Protein AF-A0A497Q522-F1 (afdb_monomer_lite)

pLDDT: mean 72.01, std 20.7, range [36.69, 97.81]

Structure (mmCIF, N/CA/C/O backbone):
data_AF-A0A497Q522-F1
#
_entry.id   AF-A0A497Q522-F1
#
loop_
_atom_site.group_PDB
_atom_site.id
_atom_site.type_symbol
_atom_site.label_atom_id
_atom_site.label_alt_id
_atom_site.label_comp_id
_atom_site.label_asym_id
_atom_site.label_entity_id
_atom_site.label_seq_id
_atom_site.pdbx_PDB_ins_code
_atom_site.Cartn_x
_atom_site.Cartn_y
_atom_site.Cartn_z
_atom_site.occupancy
_atom_site.B_iso_or_equiv
_atom_site.auth_seq_id
_atom_site.auth_comp_id
_atom_site.auth_asym_id
_atom_site.auth_atom_id
_atom_site.pdbx_PDB_model_num
ATOM 1 N N . MET A 1 1 ? -23.383 -39.914 40.225 1.00 45.62 1 MET A N 1
ATOM 2 C CA . MET A 1 1 ? -22.335 -38.876 40.177 1.00 45.62 1 MET A CA 1
ATOM 3 C C . MET A 1 1 ? -22.325 -38.345 38.749 1.00 45.62 1 MET A C 1
ATOM 5 O O . MET A 1 1 ? -21.807 -39.013 37.868 1.00 45.62 1 MET A O 1
ATOM 9 N N . ARG A 1 2 ? -23.087 -37.277 38.484 1.00 46.34 2 ARG A N 1
ATOM 10 C CA . ARG A 1 2 ? -23.216 -36.667 37.152 1.00 46.34 2 ARG A CA 1
ATOM 11 C C . ARG A 1 2 ? -22.214 -35.522 37.102 1.00 46.34 2 ARG A C 1
ATOM 13 O O . ARG A 1 2 ? -22.301 -34.640 37.951 1.00 46.34 2 ARG A O 1
ATOM 20 N N . TYR A 1 3 ? -21.253 -35.591 36.187 1.00 45.88 3 TYR A N 1
ATOM 21 C CA . TYR A 1 3 ? -20.369 -34.466 35.920 1.00 45.88 3 TYR A CA 1
ATOM 22 C C . TYR A 1 3 ? -21.227 -33.307 35.419 1.00 45.88 3 TYR A C 1
ATOM 24 O O . TYR A 1 3 ? -21.989 -33.457 34.469 1.00 45.88 3 TYR A O 1
ATOM 32 N N . SER A 1 4 ? -21.156 -32.203 36.153 1.00 47.97 4 SER A N 1
ATOM 33 C CA . SER A 1 4 ? -21.695 -30.905 35.788 1.00 47.97 4 SER A CA 1
ATOM 34 C C . SER A 1 4 ? -21.066 -30.459 34.478 1.00 47.97 4 SER A C 1
ATOM 36 O O . SER A 1 4 ? -19.837 -30.408 34.384 1.00 47.97 4 SER A O 1
ATOM 38 N N . ASP A 1 5 ? -21.916 -30.135 33.510 1.00 52.16 5 ASP A N 1
ATOM 39 C CA . ASP A 1 5 ? -21.558 -29.412 32.301 1.00 52.16 5 ASP A CA 1
ATOM 40 C C . ASP A 1 5 ? -20.690 -28.204 32.685 1.00 52.16 5 ASP A C 1
ATOM 42 O O . ASP A 1 5 ? -21.146 -27.266 33.345 1.00 52.16 5 ASP A O 1
ATOM 46 N N . TYR A 1 6 ? -19.406 -28.261 32.325 1.00 51.78 6 TYR A N 1
ATOM 47 C CA . TYR A 1 6 ? -18.553 -27.082 32.248 1.00 51.78 6 TYR A CA 1
ATOM 48 C C . TYR A 1 6 ? -19.051 -26.290 31.045 1.00 51.78 6 TYR A C 1
ATOM 50 O O . TYR A 1 6 ? -18.544 -26.428 29.935 1.00 51.78 6 TYR A O 1
ATOM 58 N N . ASP A 1 7 ? -20.124 -25.540 31.280 1.00 48.94 7 ASP A N 1
ATOM 59 C CA . ASP A 1 7 ? -20.704 -24.643 30.302 1.00 48.94 7 ASP A CA 1
ATOM 60 C C . ASP A 1 7 ? -19.631 -23.624 29.908 1.00 48.94 7 ASP A C 1
ATOM 62 O O . ASP A 1 7 ? -19.032 -22.930 30.741 1.00 48.94 7 ASP A O 1
ATOM 66 N N . ASP A 1 8 ? -19.337 -23.654 28.619 1.00 48.88 8 ASP A N 1
ATOM 67 C CA . ASP A 1 8 ? -18.275 -22.972 27.911 1.00 48.88 8 ASP A CA 1
ATOM 68 C C . ASP A 1 8 ? -18.514 -21.463 28.038 1.00 48.88 8 ASP A C 1
ATOM 70 O O . ASP A 1 8 ? -19.192 -20.836 27.227 1.00 48.88 8 ASP A O 1
ATOM 74 N N . GLY A 1 9 ? -17.978 -20.860 29.104 1.00 48.44 9 GLY A N 1
ATOM 75 C CA . GLY A 1 9 ? -18.034 -19.425 29.404 1.00 48.44 9 GLY A CA 1
ATOM 76 C C . GLY A 1 9 ? -17.261 -18.549 28.409 1.00 48.44 9 GLY A C 1
ATOM 77 O O . GLY A 1 9 ? -16.706 -17.515 28.789 1.00 48.44 9 GLY A O 1
ATOM 78 N N . ARG A 1 10 ? -17.200 -18.958 27.141 1.00 51.28 10 ARG A N 1
ATOM 79 C CA . ARG A 1 10 ? -16.639 -18.207 26.030 1.00 51.28 10 ARG A CA 1
ATOM 80 C C . ARG A 1 10 ? -17.488 -16.965 25.785 1.00 51.28 10 ARG A C 1
ATOM 82 O O . ARG A 1 10 ? -18.615 -17.017 25.309 1.00 51.28 10 ARG A O 1
ATOM 89 N N . HIS A 1 11 ? -16.876 -15.831 26.106 1.00 51.81 11 HIS A N 1
ATOM 90 C CA . HIS A 1 11 ? -17.209 -14.515 25.573 1.00 51.81 11 HIS A CA 1
ATOM 91 C C . HIS A 1 11 ? -18.597 -13.985 25.946 1.00 51.81 11 HIS A C 1
ATOM 93 O O . HIS A 1 11 ? -19.395 -13.605 25.094 1.00 51.81 11 HIS A O 1
ATOM 99 N N . ARG A 1 12 ? -18.850 -13.795 27.246 1.00 52.72 12 ARG A N 1
ATOM 100 C CA . ARG A 1 12 ? -19.721 -12.676 27.635 1.00 52.72 12 ARG A CA 1
ATOM 101 C C . ARG A 1 12 ? -18.971 -11.382 27.333 1.00 52.72 12 ARG A C 1
ATOM 103 O O . ARG A 1 12 ? -18.274 -10.855 28.199 1.00 52.72 12 ARG A O 1
ATOM 110 N N . GLU A 1 13 ? -19.074 -10.929 26.084 1.00 58.16 13 GLU A N 1
ATOM 111 C CA . GLU A 1 13 ? -18.671 -9.599 25.639 1.00 58.16 13 GLU A CA 1
ATOM 112 C C . GLU A 1 13 ? -19.238 -8.590 26.637 1.00 58.16 13 GLU A C 1
ATOM 114 O O . GLU A 1 13 ? -20.447 -8.366 26.708 1.00 58.16 13 GLU A O 1
ATOM 119 N N . ARG A 1 14 ? -18.381 -8.033 27.497 1.00 60.69 14 ARG A N 1
ATOM 120 C CA . ARG A 1 14 ? -18.809 -6.948 28.375 1.00 60.69 14 ARG A CA 1
ATOM 121 C C . ARG A 1 14 ? -19.042 -5.743 27.470 1.00 60.69 14 ARG A C 1
ATOM 123 O O . ARG A 1 14 ? -18.076 -5.294 26.853 1.00 60.69 14 ARG A O 1
ATOM 130 N N . PRO A 1 15 ? -20.272 -5.212 27.368 1.00 61.81 15 PRO A N 1
ATOM 131 C CA . PRO A 1 15 ? -20.517 -4.037 26.554 1.00 61.81 15 PRO A CA 1
ATOM 132 C C . PRO A 1 15 ? -19.740 -2.869 27.159 1.00 61.81 15 PRO A C 1
ATOM 134 O O . PRO A 1 15 ? -19.999 -2.423 28.280 1.00 61.81 15 PRO A O 1
ATOM 137 N N . VAL A 1 16 ? -18.736 -2.412 26.424 1.00 67.38 16 VAL A N 1
ATOM 138 C CA . VAL A 1 16 ? -17.920 -1.261 26.792 1.00 67.38 16 VAL A CA 1
ATOM 139 C C . VAL A 1 16 ? -18.755 -0.024 26.497 1.00 67.38 16 VAL A C 1
ATOM 141 O O . VAL A 1 16 ? -19.243 0.148 25.382 1.00 67.38 16 VAL A O 1
ATOM 144 N N . ARG A 1 17 ? -18.953 0.843 27.494 1.00 70.75 17 ARG A N 1
ATOM 145 C CA . ARG A 1 17 ? -19.601 2.141 27.274 1.00 70.75 17 ARG A CA 1
ATOM 146 C C . ARG A 1 17 ? -18.658 3.033 26.468 1.00 70.75 17 ARG A C 1
ATOM 148 O O . ARG A 1 17 ? -17.723 3.603 27.023 1.00 70.75 17 ARG A O 1
ATOM 155 N N . LEU A 1 18 ? -18.896 3.116 25.161 1.00 72.69 18 LEU A N 1
ATOM 156 C CA . LEU A 1 18 ? -18.078 3.858 24.192 1.00 72.69 18 LEU A CA 1
ATOM 157 C C . LEU A 1 18 ? -18.558 5.303 23.974 1.00 72.69 18 LEU A C 1
ATOM 159 O O . LEU A 1 18 ? -18.023 5.998 23.112 1.00 72.69 18 LEU A O 1
ATOM 163 N N . ASP A 1 19 ? -19.514 5.775 24.775 1.00 72.81 19 ASP A N 1
ATOM 164 C CA . ASP A 1 19 ? -20.259 7.034 24.595 1.00 72.81 19 ASP A CA 1
ATOM 165 C C . ASP A 1 19 ? -19.387 8.308 24.568 1.00 72.81 19 ASP A C 1
ATOM 167 O O . ASP A 1 19 ? -19.883 9.389 24.273 1.00 72.81 19 ASP A O 1
ATOM 171 N N . ARG A 1 20 ? -18.093 8.206 24.899 1.00 77.38 20 ARG A N 1
ATOM 172 C CA . ARG A 1 20 ? -17.126 9.322 24.888 1.00 77.38 20 ARG A CA 1
ATOM 173 C C . ARG A 1 20 ? -15.907 9.091 23.994 1.00 77.38 20 ARG A C 1
ATOM 175 O O . ARG A 1 20 ? -14.984 9.898 24.007 1.00 77.38 20 ARG A O 1
ATOM 182 N N . THR A 1 21 ? -15.860 7.981 23.260 1.00 78.81 21 THR A N 1
ATOM 183 C CA . THR A 1 21 ? -14.693 7.610 22.442 1.00 78.81 21 THR A CA 1
ATOM 184 C C . THR A 1 21 ? -14.837 8.134 21.017 1.00 78.81 21 THR A C 1
ATOM 186 O O . THR A 1 21 ? -15.087 7.390 20.073 1.00 78.81 21 THR A O 1
ATOM 189 N N . GLU A 1 22 ? -14.705 9.448 20.869 1.00 84.88 22 GLU A N 1
ATOM 190 C CA . GLU A 1 22 ? -14.658 10.115 19.567 1.00 84.88 22 GLU A CA 1
ATOM 191 C C . GLU A 1 22 ? -13.210 10.464 19.191 1.00 84.88 22 GLU A C 1
ATOM 193 O O . GLU A 1 22 ? -12.366 10.695 20.057 1.00 84.88 22 GLU A O 1
ATOM 198 N N . GLY A 1 23 ? -12.913 10.501 17.889 1.00 90.94 23 GLY A N 1
ATOM 199 C CA . GLY A 1 23 ? -11.606 10.903 17.361 1.00 90.94 23 GLY A CA 1
ATOM 200 C C . GLY A 1 23 ? -10.788 9.774 16.729 1.00 90.94 23 GLY A C 1
ATOM 201 O O . GLY A 1 23 ? -11.301 8.708 16.379 1.00 90.94 23 GLY A O 1
ATOM 202 N N . HIS A 1 24 ? -9.497 10.044 16.539 1.00 94.50 24 HIS A N 1
ATOM 203 C CA . HIS A 1 24 ? -8.541 9.137 15.911 1.00 94.50 24 HIS A CA 1
ATOM 204 C C . HIS A 1 24 ? -7.268 9.026 16.751 1.00 94.50 24 HIS A C 1
ATOM 206 O O . HIS A 1 24 ? -6.847 9.988 17.390 1.00 94.50 24 HIS A O 1
ATOM 212 N N . VAL A 1 25 ? -6.657 7.847 16.736 1.00 93.62 25 VAL A N 1
ATOM 213 C CA . VAL A 1 25 ? -5.367 7.574 17.374 1.00 93.62 25 VAL A CA 1
ATOM 214 C C . VAL A 1 25 ? -4.330 7.418 16.274 1.00 93.62 25 VAL A C 1
ATOM 216 O O . VAL A 1 25 ? -4.577 6.713 15.299 1.00 93.62 25 VAL A O 1
ATOM 219 N N . VAL A 1 26 ? -3.184 8.083 16.408 1.00 93.69 26 VAL A N 1
ATOM 220 C CA . VAL A 1 26 ? -2.092 7.968 15.437 1.00 93.69 26 VAL A CA 1
ATOM 221 C C . VAL A 1 26 ? -1.085 6.937 15.933 1.00 93.69 26 VAL A C 1
ATOM 223 O O . VAL A 1 26 ? -0.499 7.120 16.996 1.00 93.69 26 VAL A O 1
ATOM 226 N N . ILE A 1 27 ? -0.887 5.870 15.162 1.00 91.81 27 ILE A N 1
ATOM 227 C CA . ILE A 1 27 ? 0.103 4.815 15.423 1.00 91.81 27 ILE A CA 1
ATOM 228 C C . ILE A 1 27 ? 0.959 4.689 14.167 1.00 91.81 27 ILE A C 1
ATOM 230 O O . ILE A 1 27 ? 0.416 4.586 13.067 1.00 91.81 27 ILE A O 1
ATOM 234 N N . ASP A 1 28 ? 2.281 4.785 14.319 1.00 87.88 28 ASP A N 1
ATOM 235 C CA . ASP A 1 28 ? 3.254 4.737 13.216 1.00 87.88 28 ASP A CA 1
ATOM 236 C C . ASP A 1 28 ? 2.915 5.686 12.052 1.00 87.88 28 ASP A C 1
ATOM 238 O O . ASP A 1 28 ? 3.024 5.366 10.869 1.00 87.88 28 ASP A O 1
ATOM 242 N N . GLY A 1 29 ? 2.447 6.888 12.403 1.00 88.25 29 GLY A N 1
ATOM 243 C CA . GLY A 1 29 ? 2.074 7.929 11.443 1.00 88.25 29 GLY A CA 1
ATOM 244 C C . GLY A 1 29 ? 0.728 7.712 10.741 1.00 88.25 29 GLY A C 1
ATOM 245 O O . GLY A 1 29 ? 0.360 8.522 9.891 1.00 88.25 29 GLY A O 1
ATOM 246 N N . ARG A 1 30 ? -0.034 6.671 11.097 1.00 90.88 30 ARG A N 1
ATOM 247 C CA . ARG A 1 30 ? -1.345 6.361 10.512 1.00 90.88 30 ARG A CA 1
ATOM 248 C C . ARG A 1 30 ? -2.461 6.612 11.510 1.00 90.88 30 ARG A C 1
ATOM 250 O O . ARG A 1 30 ? -2.357 6.236 12.673 1.00 90.88 30 ARG A O 1
ATOM 257 N N . ALA A 1 31 ? -3.537 7.241 11.052 1.00 93.94 31 ALA A N 1
ATOM 258 C CA . ALA A 1 31 ? -4.705 7.511 11.879 1.00 93.94 31 ALA A CA 1
ATOM 259 C C . ALA A 1 31 ? -5.637 6.293 11.899 1.00 93.94 31 ALA A C 1
ATOM 261 O O . ALA A 1 31 ? -6.054 5.825 10.847 1.00 93.94 31 ALA A O 1
ATOM 262 N N . TYR A 1 32 ? -6.003 5.813 13.082 1.00 94.69 32 TYR A N 1
ATOM 263 C CA . TYR A 1 32 ? -6.966 4.735 13.303 1.00 94.69 32 TYR A CA 1
ATOM 264 C C . TYR A 1 32 ? -8.191 5.265 14.055 1.00 94.69 32 TYR A C 1
ATOM 266 O O . TYR A 1 32 ? -8.047 6.166 14.888 1.00 94.69 32 TYR A O 1
ATOM 274 N N . PRO A 1 33 ? -9.399 4.733 13.803 1.00 95.06 33 PRO A N 1
ATOM 275 C CA . PRO A 1 33 ? -10.595 5.145 14.530 1.00 95.06 33 PRO A CA 1
ATOM 276 C C . PRO A 1 33 ? -10.478 4.760 16.012 1.00 95.06 33 PRO A C 1
ATOM 278 O O . PRO A 1 33 ? -10.373 3.580 16.351 1.00 95.06 33 PRO A O 1
ATOM 281 N N . ALA A 1 34 ? -10.519 5.756 16.906 1.00 93.31 34 ALA A N 1
ATOM 282 C CA . ALA A 1 34 ? -10.309 5.541 18.341 1.00 93.31 34 ALA A CA 1
ATOM 283 C C . ALA A 1 34 ? -11.338 4.566 18.934 1.00 93.31 34 ALA A C 1
ATOM 285 O O . ALA A 1 34 ? -10.998 3.737 19.773 1.00 93.31 34 ALA A O 1
ATOM 286 N N . ARG A 1 35 ? -12.583 4.630 18.450 1.00 91.81 35 ARG A N 1
ATOM 287 C CA . ARG A 1 35 ? -13.681 3.769 18.892 1.00 91.81 35 ARG A CA 1
ATOM 288 C C . ARG A 1 35 ? -13.405 2.285 18.644 1.00 91.81 35 ARG A C 1
ATOM 290 O O . ARG A 1 35 ? -13.479 1.504 19.585 1.00 91.81 35 ARG A O 1
ATOM 297 N N . GLU A 1 36 ? -13.071 1.901 17.410 1.00 91.69 36 GLU A N 1
ATOM 298 C CA . GLU A 1 36 ? -12.810 0.491 17.066 1.00 91.69 36 GLU A CA 1
ATOM 299 C C . GLU A 1 36 ? -11.574 -0.036 17.796 1.00 91.69 36 GLU A C 1
ATOM 301 O O . GLU A 1 36 ? -11.551 -1.182 18.242 1.00 91.69 36 GLU A O 1
ATOM 306 N N . LEU A 1 37 ? -10.568 0.824 17.961 1.00 91.62 37 LEU A N 1
ATOM 307 C CA . LEU A 1 37 ? -9.330 0.494 18.652 1.00 91.62 37 LEU A CA 1
ATOM 308 C C . LEU A 1 37 ? -9.566 0.226 20.141 1.00 91.62 37 LEU A C 1
ATOM 310 O O . LEU A 1 37 ? -9.136 -0.803 20.657 1.00 91.62 37 LEU A O 1
ATOM 314 N N . ILE A 1 38 ? -10.301 1.107 20.822 1.00 90.75 38 ILE A N 1
ATOM 315 C CA . ILE A 1 38 ? -10.648 0.934 22.238 1.00 90.75 38 ILE A CA 1
ATOM 316 C C . ILE A 1 38 ? -11.576 -0.266 22.427 1.00 90.75 38 ILE A C 1
ATOM 318 O O . ILE A 1 38 ? -11.398 -1.023 23.378 1.00 90.75 38 ILE A O 1
ATOM 322 N N . GLU A 1 39 ? -12.534 -0.478 21.524 1.00 89.25 39 GLU A N 1
ATOM 323 C CA . GLU A 1 39 ? -13.414 -1.644 21.572 1.00 89.25 39 GLU A CA 1
ATOM 324 C C . GLU A 1 39 ? -12.621 -2.951 21.436 1.00 89.25 39 GLU A C 1
ATOM 326 O O . GLU A 1 39 ? -12.819 -3.874 22.227 1.00 89.25 39 GLU A O 1
ATOM 331 N N . ALA A 1 40 ? -11.678 -3.016 20.490 1.00 90.12 40 ALA A N 1
ATOM 332 C CA . ALA A 1 40 ? -10.825 -4.184 20.308 1.00 90.12 40 ALA A CA 1
ATOM 333 C C . ALA A 1 40 ? -9.916 -4.439 21.519 1.00 90.12 40 ALA A C 1
ATOM 335 O O . ALA A 1 40 ? -9.800 -5.582 21.959 1.00 90.12 40 ALA A O 1
ATOM 336 N N . LEU A 1 41 ? -9.327 -3.391 22.104 1.00 88.44 41 LEU A N 1
ATOM 337 C CA . LEU A 1 41 ? -8.522 -3.512 23.324 1.00 88.44 41 LEU A CA 1
ATOM 338 C C . LEU A 1 41 ? -9.356 -3.990 24.516 1.00 88.44 41 LEU A C 1
ATOM 340 O O . LEU A 1 41 ? -8.937 -4.866 25.269 1.00 88.44 41 LEU A O 1
ATOM 344 N N . ALA A 1 42 ? -10.554 -3.440 24.685 1.00 88.25 42 ALA A N 1
ATOM 345 C CA . ALA A 1 42 ? -11.410 -3.775 25.811 1.00 88.25 42 ALA A CA 1
ATOM 346 C C . ALA A 1 42 ? -11.984 -5.201 25.726 1.00 88.25 42 ALA A C 1
ATOM 348 O O . ALA A 1 42 ? -12.226 -5.816 26.763 1.00 88.25 42 ALA A O 1
ATOM 349 N N . GLN A 1 43 ? -12.172 -5.741 24.517 1.00 85.81 43 GLN A N 1
ATOM 350 C CA . GLN A 1 43 ? -12.577 -7.135 24.311 1.00 85.81 43 GLN A CA 1
ATOM 351 C C . GLN A 1 43 ? -11.404 -8.118 24.370 1.00 85.81 43 GLN A C 1
ATOM 353 O O . GLN A 1 43 ? -11.560 -9.218 24.897 1.00 85.81 43 GLN A O 1
ATOM 358 N N . GLY A 1 44 ? -10.245 -7.736 23.827 1.00 77.75 44 GLY A N 1
ATOM 359 C CA . GLY A 1 44 ? -9.058 -8.589 23.756 1.00 77.75 44 GLY A CA 1
ATOM 360 C C . GLY A 1 44 ? -8.253 -8.669 25.056 1.00 77.75 44 GLY A C 1
ATOM 361 O O . GLY A 1 44 ? -7.474 -9.603 25.227 1.00 77.75 44 GLY A O 1
ATOM 362 N N . GLY A 1 45 ? -8.430 -7.723 25.984 1.00 79.25 45 GLY A N 1
ATOM 363 C CA . GLY A 1 45 ? -7.605 -7.638 27.191 1.00 79.25 45 GLY A CA 1
ATOM 364 C C . GLY A 1 45 ? -6.153 -7.274 26.856 1.00 79.25 45 GLY A C 1
ATOM 365 O O . GLY A 1 45 ? -5.905 -6.379 26.048 1.00 79.25 45 GLY A O 1
ATOM 366 N N . TYR A 1 46 ? -5.182 -7.958 27.472 1.00 69.81 46 TYR A N 1
ATOM 367 C CA . TYR A 1 46 ? -3.760 -7.830 27.123 1.00 69.81 46 TYR A CA 1
ATOM 368 C C . TYR A 1 46 ? -3.488 -8.506 25.772 1.00 69.81 46 TYR A C 1
ATOM 370 O O . TYR A 1 46 ? -3.035 -9.646 25.715 1.00 69.81 46 TYR A O 1
ATOM 378 N N . ALA A 1 47 ? -3.813 -7.813 24.684 1.00 78.88 47 ALA A N 1
ATOM 379 C CA . ALA A 1 47 ? -3.606 -8.302 23.331 1.00 78.88 47 ALA A CA 1
ATOM 380 C C . ALA A 1 47 ? -2.289 -7.777 22.743 1.00 78.88 47 ALA A C 1
ATOM 382 O O . ALA A 1 47 ? -1.944 -6.605 22.906 1.00 78.88 47 ALA A O 1
ATOM 383 N N . GLU A 1 48 ? -1.573 -8.638 22.020 1.00 85.25 48 GLU A N 1
ATOM 384 C CA . GLU A 1 48 ? -0.446 -8.214 21.189 1.00 85.25 48 GLU A CA 1
ATOM 385 C C . GLU A 1 48 ? -0.945 -7.308 20.055 1.00 85.25 48 GLU A C 1
ATOM 387 O O . GLU A 1 48 ? -1.931 -7.617 19.379 1.00 85.25 48 GLU A O 1
ATOM 392 N N . LEU A 1 49 ? -0.242 -6.195 19.847 1.00 89.50 49 LEU A N 1
ATOM 393 C CA . LEU A 1 49 ? -0.435 -5.291 18.718 1.00 89.50 49 LEU A CA 1
ATOM 394 C C . LEU A 1 49 ? 0.495 -5.732 17.588 1.00 89.50 49 LEU A C 1
ATOM 396 O O . LEU A 1 49 ? 1.714 -5.740 17.762 1.00 89.50 49 LEU A O 1
ATOM 400 N N . ARG A 1 50 ? -0.070 -6.096 16.434 1.00 89.69 50 ARG A N 1
ATOM 401 C CA . ARG A 1 50 ? 0.707 -6.436 15.233 1.00 89.69 50 ARG A CA 1
ATOM 402 C C . ARG A 1 50 ? 0.328 -5.508 14.088 1.00 89.69 50 ARG A C 1
ATOM 404 O O . ARG A 1 50 ? -0.828 -5.490 13.670 1.00 89.69 50 ARG A O 1
ATOM 411 N N . ASP A 1 51 ? 1.295 -4.761 13.564 1.00 87.38 51 ASP A N 1
ATOM 412 C CA . ASP A 1 51 ? 1.103 -3.981 12.340 1.00 87.38 51 ASP A CA 1
ATOM 413 C C . ASP A 1 51 ? 1.309 -4.885 11.122 1.00 87.38 51 ASP A C 1
ATOM 415 O O . ASP A 1 51 ? 2.386 -5.441 10.906 1.00 87.38 51 ASP A O 1
ATOM 419 N N . THR A 1 52 ? 0.246 -5.065 10.343 1.00 83.50 52 THR A 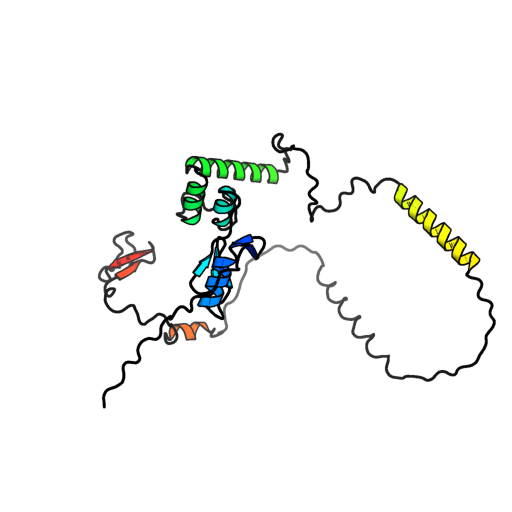N 1
ATOM 420 C CA . THR A 1 52 ? 0.245 -5.895 9.137 1.00 83.50 52 THR A CA 1
ATOM 421 C C . THR A 1 52 ? 0.067 -5.011 7.916 1.00 83.50 52 THR A C 1
ATOM 423 O O . THR A 1 52 ? -0.869 -5.212 7.161 1.00 83.50 52 THR A O 1
ATOM 426 N N . GLY A 1 53 ? 0.938 -4.015 7.723 1.00 77.31 53 GLY A N 1
ATOM 427 C CA . GLY A 1 53 ? 1.128 -3.287 6.460 1.00 77.31 53 GLY A CA 1
ATOM 428 C C . GLY A 1 53 ? -0.030 -2.393 6.001 1.00 77.31 53 GLY A C 1
ATOM 429 O O . GLY A 1 53 ? 0.200 -1.224 5.720 1.00 77.31 53 GLY A O 1
ATOM 430 N N . ASP A 1 54 ? -1.261 -2.890 5.949 1.00 83.56 54 ASP A N 1
ATOM 431 C CA . ASP A 1 54 ? -2.501 -2.204 5.584 1.00 83.56 54 ASP A CA 1
ATOM 432 C C . ASP A 1 54 ? -3.488 -2.086 6.761 1.00 83.56 54 ASP A C 1
ATOM 434 O O . ASP A 1 54 ? -4.528 -1.437 6.638 1.00 83.56 54 ASP A O 1
ATOM 438 N N . SER A 1 55 ? -3.188 -2.727 7.895 1.00 90.00 55 SER A N 1
ATOM 439 C CA . SER A 1 55 ? -4.095 -2.845 9.035 1.00 90.00 55 SER A CA 1
ATOM 440 C C . SER A 1 55 ? -3.376 -3.183 10.335 1.00 90.00 55 SER A C 1
ATOM 442 O O . SER A 1 55 ? -2.353 -3.865 10.347 1.00 90.00 55 SER A O 1
ATOM 444 N N . LEU A 1 56 ? -3.972 -2.741 11.439 1.00 92.12 56 LEU A N 1
ATOM 445 C CA . LEU A 1 56 ? -3.536 -3.066 12.786 1.00 92.12 56 LEU A CA 1
ATOM 446 C C . LEU A 1 56 ? -4.341 -4.261 13.299 1.00 92.12 56 LEU A C 1
ATOM 448 O O . LEU A 1 56 ? -5.573 -4.233 13.290 1.00 92.12 56 LEU A O 1
ATOM 452 N N . ILE A 1 57 ? -3.655 -5.306 13.750 1.00 92.19 57 ILE A N 1
ATOM 453 C CA . ILE A 1 57 ? -4.282 -6.474 14.367 1.00 92.19 57 ILE A CA 1
ATOM 454 C C . ILE A 1 57 ? -4.166 -6.337 15.884 1.00 92.19 57 ILE A C 1
ATOM 456 O O . ILE A 1 57 ? -3.062 -6.241 16.422 1.00 92.19 57 ILE A O 1
ATOM 460 N N . ILE A 1 58 ? -5.318 -6.326 16.558 1.00 92.00 58 ILE A N 1
ATOM 461 C CA . ILE A 1 58 ? -5.446 -6.320 18.019 1.00 92.00 58 ILE A CA 1
ATOM 462 C C . ILE A 1 58 ? -6.188 -7.592 18.417 1.00 92.00 58 ILE A C 1
ATOM 464 O O . ILE A 1 58 ? -7.404 -7.703 18.232 1.00 92.00 58 ILE A O 1
ATOM 468 N N . GLY A 1 59 ? -5.450 -8.576 18.933 1.00 87.31 59 GLY A N 1
ATOM 469 C CA . GLY A 1 59 ? -6.005 -9.896 19.238 1.00 87.31 59 GLY A CA 1
ATOM 470 C C . GLY A 1 59 ? -6.529 -10.578 17.971 1.00 87.31 59 GLY A C 1
ATOM 471 O O . GLY A 1 59 ? -5.749 -10.928 17.091 1.00 87.31 59 GLY A O 1
ATOM 472 N N . SER A 1 60 ? -7.850 -10.750 17.864 1.00 84.06 60 SER A N 1
ATOM 473 C CA . SER A 1 60 ? -8.526 -11.325 16.688 1.00 84.06 60 SER A CA 1
ATOM 474 C C . SER A 1 60 ? -9.132 -10.286 15.737 1.00 84.06 60 SER A C 1
ATOM 476 O O . SER A 1 60 ? -9.623 -10.648 14.666 1.00 84.06 60 SER A O 1
ATOM 478 N N . ARG A 1 61 ? -9.125 -8.997 16.101 1.00 89.44 61 ARG A N 1
ATOM 479 C CA . ARG A 1 61 ? -9.744 -7.932 15.302 1.00 89.44 61 ARG A CA 1
ATOM 480 C C . ARG A 1 61 ? -8.711 -7.236 14.426 1.00 89.44 61 ARG A C 1
ATOM 482 O O . ARG A 1 61 ? -7.640 -6.852 14.887 1.00 89.44 61 ARG A O 1
ATOM 489 N N . ARG A 1 62 ? -9.075 -7.038 13.159 1.00 91.69 62 ARG A N 1
ATOM 490 C CA . ARG A 1 62 ? -8.301 -6.284 12.170 1.00 91.69 62 ARG A CA 1
ATOM 491 C C . ARG A 1 62 ? -8.935 -4.910 11.995 1.00 91.69 62 ARG A C 1
ATOM 493 O O . ARG A 1 62 ? -10.085 -4.823 11.575 1.00 91.69 62 ARG A O 1
ATOM 500 N N . ILE A 1 63 ? -8.187 -3.858 12.302 1.00 94.00 63 ILE A N 1
ATOM 501 C CA . ILE A 1 63 ? -8.635 -2.467 12.210 1.00 94.00 63 ILE A CA 1
ATOM 502 C C . ILE A 1 63 ? -7.899 -1.802 11.051 1.00 94.00 63 ILE A C 1
ATOM 504 O O . ILE A 1 63 ? -6.667 -1.771 11.010 1.00 94.00 63 ILE A O 1
ATOM 508 N N . SER A 1 64 ? -8.651 -1.266 10.094 1.00 92.94 64 SER A N 1
ATOM 509 C CA . SER A 1 64 ? -8.080 -0.505 8.982 1.00 92.94 64 SER A CA 1
ATOM 510 C C . SER A 1 64 ? -7.838 0.954 9.379 1.00 92.94 64 SER A C 1
ATOM 512 O O . SER A 1 64 ? -8.699 1.547 10.034 1.00 92.94 64 SER A O 1
ATOM 514 N N . PRO A 1 65 ? -6.725 1.570 8.951 1.00 94.31 65 PRO A N 1
ATOM 515 C CA . PRO A 1 65 ? -6.514 2.988 9.165 1.00 94.31 65 PRO A CA 1
ATOM 516 C C . PRO A 1 65 ? -7.475 3.830 8.316 1.00 94.31 65 PRO A C 1
ATOM 518 O O . PRO A 1 65 ? -8.040 3.394 7.310 1.00 94.31 65 PRO A O 1
ATOM 521 N N . ILE A 1 66 ? -7.650 5.074 8.742 1.00 93.00 66 ILE A N 1
ATOM 522 C CA . ILE A 1 66 ? -8.419 6.102 8.057 1.00 93.00 66 ILE A CA 1
ATOM 523 C C . ILE A 1 66 ? -7.548 6.650 6.928 1.00 93.00 66 ILE A C 1
ATOM 525 O O . ILE A 1 66 ? -6.606 7.407 7.156 1.00 93.00 66 ILE A O 1
ATOM 529 N N . PHE A 1 67 ? -7.881 6.269 5.700 1.00 92.00 67 PHE A N 1
ATOM 530 C CA . PHE A 1 67 ? -7.207 6.762 4.502 1.00 92.00 67 PHE A CA 1
ATOM 531 C C . PHE A 1 67 ? -7.853 8.059 4.016 1.00 92.00 67 PHE A C 1
ATOM 533 O O . PHE A 1 67 ? -9.078 8.137 3.900 1.00 92.00 67 PHE A O 1
ATOM 540 N N . LYS A 1 68 ? -7.042 9.065 3.666 1.00 92.44 68 LYS A N 1
ATOM 541 C CA . LYS A 1 68 ? -7.541 10.331 3.100 1.00 92.44 68 LYS A CA 1
ATOM 542 C C . LYS A 1 68 ? -7.976 10.167 1.648 1.00 92.44 68 LYS A C 1
ATOM 544 O O . LYS A 1 68 ? -8.824 10.912 1.164 1.00 92.44 68 LYS A O 1
ATOM 549 N N . SER A 1 69 ? -7.371 9.214 0.940 1.00 94.69 69 SER A N 1
ATOM 550 C CA . SER A 1 69 ? -7.570 9.018 -0.493 1.00 94.69 69 SER A CA 1
ATOM 551 C C . SER A 1 69 ? -7.576 7.539 -0.886 1.00 94.69 69 SER A C 1
ATOM 553 O O . SER A 1 69 ? -7.048 6.678 -0.176 1.00 94.69 69 SER A O 1
ATOM 555 N N . ARG A 1 70 ? -8.162 7.230 -2.052 1.00 94.00 70 ARG A N 1
ATOM 556 C CA . ARG A 1 70 ? -8.129 5.868 -2.621 1.00 94.00 70 ARG A CA 1
ATOM 557 C C . ARG A 1 70 ? -6.703 5.445 -2.968 1.00 94.00 70 ARG A C 1
ATOM 559 O O . ARG A 1 70 ? -6.367 4.274 -2.830 1.00 94.00 70 ARG A O 1
ATOM 566 N N . GLN A 1 71 ? -5.872 6.403 -3.369 1.00 94.62 71 GLN A N 1
ATOM 567 C CA . GLN A 1 71 ? -4.465 6.205 -3.683 1.00 94.62 71 GLN A CA 1
ATOM 568 C C . GLN A 1 71 ? -3.695 5.745 -2.449 1.00 94.62 71 GLN A C 1
ATOM 570 O O . GLN A 1 71 ? -3.002 4.737 -2.505 1.00 94.62 71 GLN A O 1
ATOM 575 N N . GLU A 1 72 ? -3.874 6.431 -1.321 1.00 92.44 72 GLU A N 1
ATOM 576 C CA . GLU A 1 72 ? -3.229 6.076 -0.054 1.00 92.44 72 GLU A CA 1
ATOM 577 C C . GLU A 1 72 ? -3.649 4.677 0.414 1.00 92.44 72 GLU A C 1
ATOM 579 O O . GLU A 1 72 ? -2.798 3.864 0.771 1.00 92.44 72 GLU A O 1
ATOM 584 N N . LYS A 1 73 ? -4.946 4.354 0.301 1.00 93.62 73 LYS A N 1
ATOM 585 C CA . LYS A 1 73 ? -5.468 3.011 0.583 1.00 93.62 73 LYS A CA 1
ATOM 586 C C . LYS A 1 73 ? -4.825 1.940 -0.301 1.00 93.62 73 LYS A C 1
ATOM 588 O O . LYS A 1 73 ? -4.426 0.892 0.197 1.00 93.62 73 LYS A O 1
ATOM 593 N N . ALA A 1 74 ? -4.720 2.196 -1.605 1.00 94.50 74 ALA A N 1
ATOM 594 C CA . ALA A 1 74 ? -4.098 1.263 -2.538 1.00 94.50 74 ALA A CA 1
ATOM 595 C C . ALA A 1 74 ? -2.601 1.089 -2.249 1.00 94.50 74 ALA A C 1
ATOM 597 O O . ALA A 1 74 ? -2.114 -0.037 -2.225 1.00 94.50 74 ALA A O 1
ATOM 598 N N . MET A 1 75 ? -1.869 2.172 -1.973 1.00 92.81 75 MET A N 1
ATOM 599 C CA . MET A 1 75 ? -0.441 2.088 -1.656 1.00 92.81 75 MET A CA 1
ATOM 600 C C . MET A 1 75 ? -0.193 1.325 -0.353 1.00 92.81 75 MET A C 1
ATOM 602 O O . MET A 1 75 ? 0.707 0.494 -0.321 1.00 92.81 75 MET A O 1
ATOM 606 N N . ALA A 1 76 ? -1.017 1.520 0.679 1.00 91.62 76 ALA A N 1
ATOM 607 C CA . ALA A 1 76 ? -0.882 0.796 1.945 1.00 91.62 76 ALA A CA 1
ATOM 608 C C . ALA A 1 76 ? -1.063 -0.727 1.809 1.00 91.62 76 ALA A C 1
ATOM 610 O O . ALA A 1 76 ? -0.465 -1.473 2.575 1.00 91.62 76 ALA A O 1
ATOM 611 N N . SER A 1 77 ? -1.839 -1.194 0.822 1.00 91.25 77 SER A N 1
ATOM 612 C CA . SER A 1 77 ? -1.990 -2.635 0.552 1.00 91.25 77 SER A CA 1
ATOM 613 C C . SER A 1 77 ? -0.772 -3.280 -0.123 1.00 91.25 77 SER A C 1
ATOM 615 O O . SER A 1 77 ? -0.604 -4.493 -0.080 1.00 91.25 77 SER A O 1
ATOM 617 N N . LEU A 1 78 ? 0.120 -2.496 -0.738 1.00 93.12 78 LEU A N 1
ATOM 618 C CA . LEU A 1 78 ? 1.269 -3.031 -1.471 1.00 93.12 78 LEU A CA 1
ATOM 619 C C . LEU A 1 78 ? 2.447 -3.343 -0.541 1.00 93.12 78 LEU A C 1
ATOM 621 O O . LEU A 1 78 ? 2.796 -2.541 0.318 1.00 93.12 78 LEU A O 1
ATOM 625 N N . CYS A 1 79 ? 3.175 -4.430 -0.822 1.00 89.44 79 CYS A N 1
ATOM 626 C CA . CYS A 1 79 ? 4.329 -4.875 -0.021 1.00 89.44 79 CYS A CA 1
ATOM 627 C C . CYS A 1 79 ? 5.427 -3.811 0.175 1.00 89.44 79 CYS A C 1
ATOM 629 O O . CYS A 1 79 ? 6.131 -3.828 1.179 1.00 89.44 79 CYS A O 1
ATOM 631 N N . HIS A 1 80 ? 5.593 -2.905 -0.793 1.00 90.38 80 HIS A N 1
ATOM 632 C CA . HIS A 1 80 ? 6.602 -1.838 -0.766 1.00 90.38 80 HIS A CA 1
ATOM 633 C C . HIS A 1 80 ? 5.991 -0.440 -0.919 1.00 90.38 80 HIS A C 1
ATOM 635 O O . HIS A 1 80 ? 6.696 0.500 -1.276 1.00 90.38 80 HIS A O 1
ATOM 641 N N . GLY A 1 81 ? 4.672 -0.297 -0.749 1.00 91.62 81 GLY A N 1
ATOM 642 C CA . GLY A 1 81 ? 4.010 1.004 -0.881 1.00 91.62 81 GLY A CA 1
ATOM 643 C C . GLY A 1 81 ? 4.058 1.628 -2.283 1.00 91.62 81 GLY A C 1
ATOM 644 O O . GLY A 1 81 ? 3.809 2.820 -2.422 1.00 91.62 81 GLY A O 1
ATOM 645 N N . SER A 1 82 ? 4.420 0.867 -3.325 1.00 94.50 82 SER A N 1
ATOM 646 C CA . SER A 1 82 ? 4.603 1.387 -4.685 1.00 94.50 82 SER A CA 1
ATOM 647 C C . SER A 1 82 ? 4.357 0.323 -5.754 1.00 94.50 82 SER A C 1
ATOM 649 O O . SER A 1 82 ? 4.876 -0.795 -5.689 1.00 94.50 82 SER A O 1
ATOM 651 N N . LEU A 1 83 ? 3.588 0.688 -6.786 1.00 95.25 83 LEU A N 1
ATOM 652 C CA . LEU A 1 83 ? 3.293 -0.184 -7.929 1.00 95.25 83 LEU A CA 1
ATOM 653 C C . LEU A 1 83 ? 4.525 -0.470 -8.795 1.00 95.25 83 LEU A C 1
ATOM 655 O O . LEU A 1 83 ? 4.616 -1.559 -9.371 1.00 95.25 83 LEU A O 1
ATOM 659 N N . ALA A 1 84 ? 5.480 0.464 -8.853 1.00 94.25 84 ALA A N 1
ATOM 660 C CA . ALA A 1 84 ? 6.708 0.309 -9.630 1.00 94.25 84 ALA A CA 1
ATOM 661 C C . ALA A 1 84 ? 7.564 -0.862 -9.112 1.00 94.25 84 ALA A C 1
ATOM 663 O O . ALA A 1 84 ? 8.080 -1.645 -9.908 1.00 94.25 84 ALA A O 1
ATOM 664 N N . TYR A 1 85 ? 7.629 -1.030 -7.785 1.00 93.94 85 TYR A N 1
ATOM 665 C CA . TYR A 1 85 ? 8.373 -2.105 -7.113 1.00 93.94 85 TYR A CA 1
ATOM 666 C C . TYR A 1 85 ? 7.548 -3.376 -6.867 1.00 93.94 85 TYR A C 1
ATOM 668 O O . TYR A 1 85 ? 8.049 -4.353 -6.316 1.00 93.94 85 TYR A O 1
ATOM 676 N N . CYS A 1 86 ? 6.273 -3.388 -7.255 1.00 95.31 86 CYS A N 1
ATOM 677 C CA . CYS A 1 86 ? 5.403 -4.544 -7.055 1.00 95.31 86 CYS A CA 1
ATOM 678 C C . CYS A 1 86 ? 5.771 -5.710 -8.010 1.00 95.31 86 CYS A C 1
ATOM 680 O O . CYS A 1 86 ? 6.605 -5.570 -8.903 1.00 95.31 86 CYS A O 1
ATOM 682 N N . CYS A 1 87 ? 5.170 -6.893 -7.852 1.00 95.62 87 CYS A N 1
ATOM 683 C CA . CY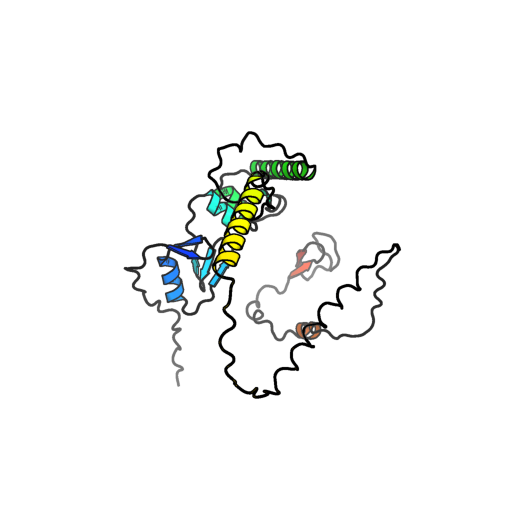S A 1 87 ? 5.458 -8.094 -8.655 1.00 95.62 87 CYS A CA 1
ATOM 684 C C . CYS A 1 87 ? 4.928 -8.002 -10.108 1.00 95.62 87 CYS A C 1
ATOM 686 O O . CYS A 1 87 ? 3.881 -7.401 -10.344 1.00 95.62 87 CYS A O 1
ATOM 688 N N . PRO A 1 88 ? 5.607 -8.576 -11.126 1.00 95.94 88 PRO A N 1
ATOM 689 C CA . PRO A 1 88 ? 5.123 -8.574 -12.519 1.00 95.94 88 PRO A CA 1
ATOM 690 C C . PRO A 1 88 ? 3.822 -9.375 -12.683 1.00 95.94 88 PRO A C 1
ATOM 692 O O . PRO A 1 88 ? 3.578 -10.291 -11.898 1.00 95.94 88 PRO A O 1
ATOM 695 N N . LEU A 1 89 ? 3.020 -9.072 -13.716 1.00 96.00 89 LEU A N 1
ATOM 696 C CA . LEU A 1 89 ? 1.732 -9.744 -13.982 1.00 96.00 89 LEU A CA 1
ATOM 697 C C . LEU A 1 89 ? 1.848 -11.259 -14.181 1.00 96.00 89 LEU A C 1
ATOM 699 O O . LEU A 1 89 ? 0.892 -11.983 -13.923 1.00 96.00 89 LEU A O 1
ATOM 703 N N . SER A 1 90 ? 3.031 -11.752 -14.554 1.00 95.75 90 SER A N 1
ATOM 704 C CA . SER A 1 90 ? 3.322 -13.186 -14.628 1.00 95.75 90 SER A CA 1
ATOM 705 C C . SER A 1 90 ? 3.190 -13.909 -13.281 1.00 95.75 90 SER A C 1
ATOM 707 O O . SER A 1 90 ? 2.933 -15.111 -13.258 1.00 95.75 90 SER A O 1
ATOM 709 N N . LYS A 1 91 ? 3.333 -13.197 -12.153 1.00 96.81 91 LYS A N 1
ATOM 710 C CA . LYS A 1 91 ? 3.087 -13.722 -10.804 1.00 96.81 91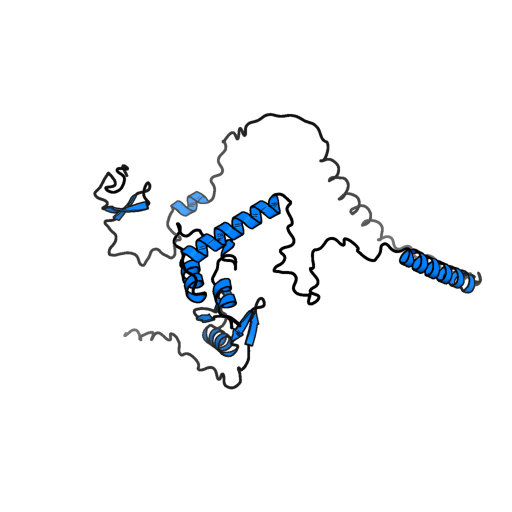 LYS A CA 1
ATOM 711 C C . LYS A 1 91 ? 1.709 -13.276 -10.317 1.00 96.81 91 LYS A C 1
ATOM 713 O O . LYS A 1 91 ? 1.373 -12.093 -10.397 1.00 96.81 91 LYS A O 1
ATOM 718 N N . ARG A 1 92 ? 0.923 -14.210 -9.773 1.00 95.56 92 ARG A N 1
ATOM 719 C CA . ARG A 1 92 ? -0.357 -13.904 -9.113 1.00 95.56 92 ARG A CA 1
ATOM 720 C C . ARG A 1 92 ? -0.086 -13.264 -7.751 1.00 95.56 92 ARG A C 1
ATOM 722 O O . ARG A 1 92 ? 0.692 -13.808 -6.974 1.00 95.56 92 ARG A O 1
ATOM 729 N N . CYS A 1 93 ? -0.692 -12.112 -7.479 1.00 96.06 93 CYS A N 1
ATOM 730 C CA . CYS A 1 93 ? -0.512 -11.376 -6.229 1.00 96.06 93 CYS A CA 1
ATOM 731 C C . CYS A 1 93 ? -1.824 -10.670 -5.873 1.00 96.06 93 CYS A C 1
ATOM 733 O O . CYS A 1 93 ? -2.193 -9.702 -6.534 1.00 96.06 93 CYS A O 1
ATOM 735 N N . ALA A 1 94 ? -2.504 -11.151 -4.829 1.00 94.88 94 ALA A N 1
ATOM 736 C CA . ALA A 1 94 ? -3.814 -10.638 -4.425 1.00 94.88 94 ALA A CA 1
ATOM 737 C C . ALA A 1 94 ? -3.773 -9.143 -4.068 1.00 94.88 94 ALA A C 1
ATOM 739 O O . ALA A 1 94 ? -4.636 -8.386 -4.501 1.00 94.88 94 ALA A O 1
ATOM 740 N N . GLU A 1 95 ? -2.731 -8.705 -3.357 1.00 94.69 95 GLU A N 1
ATOM 741 C CA . GLU A 1 95 ? -2.585 -7.300 -2.963 1.00 94.69 95 GLU A CA 1
ATOM 742 C C . GLU A 1 95 ? -2.391 -6.365 -4.159 1.00 94.69 95 GLU A C 1
ATOM 744 O O . GLU A 1 95 ? -2.962 -5.277 -4.205 1.00 94.69 95 GLU A O 1
ATOM 749 N N . ARG A 1 96 ? -1.636 -6.800 -5.179 1.00 96.38 96 ARG A N 1
ATOM 750 C CA . ARG A 1 96 ? -1.494 -6.028 -6.420 1.00 96.38 96 ARG A CA 1
ATOM 751 C C . ARG A 1 96 ? -2.839 -5.882 -7.113 1.00 96.38 96 ARG A C 1
ATOM 753 O O . ARG A 1 96 ? -3.206 -4.777 -7.493 1.00 96.38 96 ARG A O 1
ATOM 760 N N . ASP A 1 97 ? -3.533 -6.996 -7.312 1.00 96.94 97 ASP A N 1
ATOM 761 C CA . ASP A 1 97 ? -4.758 -7.017 -8.105 1.00 96.94 97 ASP A CA 1
ATOM 762 C C . ASP A 1 97 ? -5.850 -6.177 -7.409 1.00 96.94 97 ASP A C 1
ATOM 764 O O . ASP A 1 97 ? -6.523 -5.377 -8.060 1.00 96.94 97 ASP A O 1
ATOM 768 N N . ARG A 1 98 ? -5.909 -6.223 -6.069 1.00 95.38 98 ARG A N 1
ATOM 769 C CA . ARG A 1 98 ? -6.747 -5.342 -5.243 1.00 95.38 98 ARG A CA 1
ATOM 770 C C . ARG A 1 98 ? -6.360 -3.867 -5.365 1.00 95.38 98 ARG A C 1
ATOM 772 O O . ARG A 1 98 ? -7.233 -3.012 -5.484 1.00 95.38 98 ARG A O 1
ATOM 779 N N . ALA A 1 99 ? -5.067 -3.542 -5.341 1.00 96.56 99 ALA A N 1
ATOM 780 C CA . ALA A 1 99 ? -4.609 -2.164 -5.507 1.00 96.56 99 ALA A CA 1
ATOM 781 C C . ALA A 1 99 ? -4.959 -1.607 -6.898 1.00 96.56 99 ALA A C 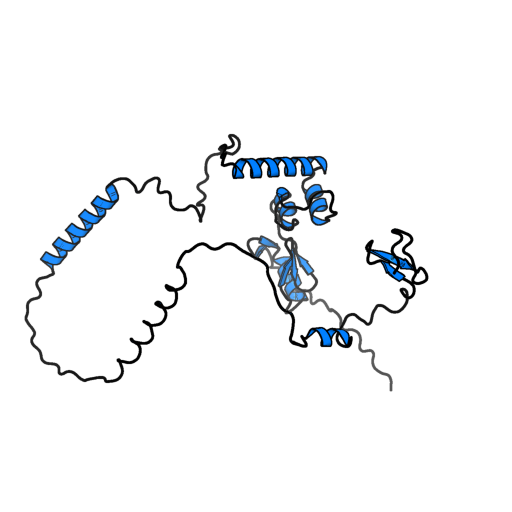1
ATOM 783 O O . ALA A 1 99 ? -5.384 -0.457 -7.003 1.00 96.56 99 ALA A O 1
ATOM 784 N N . LEU A 1 100 ? -4.827 -2.417 -7.955 1.00 97.25 100 LEU A N 1
ATOM 785 C CA . LEU A 1 100 ? -5.220 -2.040 -9.317 1.00 97.25 100 LEU A CA 1
ATOM 786 C C . LEU A 1 100 ? -6.726 -1.784 -9.418 1.00 97.25 100 LEU A C 1
ATOM 788 O O . LEU A 1 100 ? -7.125 -0.777 -9.998 1.00 97.25 100 LEU A O 1
ATOM 792 N N . GLU A 1 101 ? -7.544 -2.628 -8.787 1.00 97.00 101 GLU A N 1
ATOM 793 C CA . GLU A 1 101 ? -8.995 -2.440 -8.709 1.00 97.00 101 GLU A CA 1
ATOM 794 C C . GLU A 1 101 ? -9.366 -1.138 -7.981 1.00 97.00 101 GLU A C 1
ATOM 796 O O . GLU A 1 101 ? -10.144 -0.337 -8.497 1.00 97.00 101 GLU A O 1
ATOM 801 N N . VAL A 1 102 ? -8.765 -0.873 -6.815 1.00 96.19 102 VAL A N 1
ATOM 802 C CA . VAL A 1 102 ? -9.025 0.348 -6.027 1.00 96.19 102 VAL A CA 1
ATOM 803 C C . VAL A 1 102 ? -8.636 1.616 -6.795 1.00 96.19 102 VAL A C 1
ATOM 805 O O . VAL A 1 102 ? -9.310 2.645 -6.668 1.00 96.19 102 VAL A O 1
ATOM 808 N N . LEU A 1 103 ? -7.561 1.548 -7.583 1.00 96.94 103 LEU A N 1
ATOM 809 C CA . LEU A 1 103 ? -7.086 2.650 -8.420 1.00 96.94 103 LEU A CA 1
ATOM 810 C C . LEU A 1 103 ? -7.830 2.764 -9.757 1.00 96.94 103 LEU A C 1
ATOM 812 O O . LEU A 1 103 ? -7.713 3.796 -10.411 1.00 96.94 103 LEU A O 1
ATOM 816 N N . GLY A 1 104 ? -8.582 1.737 -10.163 1.00 97.38 104 GLY A N 1
ATOM 817 C CA . GLY A 1 104 ? -9.226 1.675 -11.474 1.00 97.38 104 GLY A CA 1
ATOM 818 C C . GLY A 1 104 ? -8.235 1.557 -12.636 1.00 97.38 104 GLY A C 1
ATOM 819 O O . GLY A 1 104 ? -8.514 2.056 -13.722 1.00 97.38 104 GLY A O 1
ATOM 820 N N . LEU A 1 105 ? -7.071 0.939 -12.409 1.00 97.31 105 LEU A N 1
ATOM 821 C CA . LEU A 1 105 ? -6.042 0.733 -13.432 1.00 97.31 105 LEU A CA 1
ATOM 822 C C . LEU A 1 105 ? -6.207 -0.631 -14.098 1.00 97.31 105 LEU A C 1
ATOM 824 O O . LEU A 1 105 ? -6.427 -1.641 -13.428 1.00 97.31 105 LEU A O 1
ATOM 828 N N . THR A 1 106 ? -6.037 -0.682 -15.417 1.00 97.81 106 THR A N 1
ATOM 829 C CA . THR A 1 106 ? -6.022 -1.956 -16.136 1.00 97.81 106 THR A CA 1
ATOM 830 C C . THR A 1 106 ? -4.659 -2.644 -16.017 1.00 97.81 106 THR A C 1
ATOM 832 O O . THR A 1 106 ? -3.635 -2.031 -15.703 1.00 97.81 106 THR A O 1
ATOM 835 N N . ALA A 1 107 ? -4.621 -3.943 -16.319 1.00 97.00 107 ALA A N 1
ATOM 836 C CA . ALA A 1 107 ? -3.374 -4.702 -16.397 1.00 97.00 107 ALA A CA 1
ATOM 837 C C . ALA A 1 107 ? -2.372 -4.082 -17.398 1.00 97.00 107 ALA A C 1
ATOM 839 O O . ALA A 1 107 ? -1.175 -4.013 -17.119 1.00 97.00 107 ALA A O 1
ATOM 840 N N . ASN A 1 108 ? -2.864 -3.560 -18.526 1.00 97.75 108 ASN A N 1
ATOM 841 C CA . ASN A 1 108 ? -2.032 -2.908 -19.540 1.00 97.75 108 ASN A CA 1
ATOM 842 C C . ASN A 1 108 ? -1.431 -1.588 -19.032 1.00 97.75 108 ASN A C 1
ATOM 844 O O . ASN A 1 108 ? -0.264 -1.293 -19.309 1.00 97.75 108 ASN A O 1
ATOM 848 N N . ASP A 1 109 ? -2.196 -0.818 -18.253 1.00 97.69 109 ASP A N 1
ATOM 849 C CA . ASP A 1 109 ? -1.708 0.418 -17.631 1.00 97.69 109 ASP A CA 1
ATOM 850 C C . ASP A 1 109 ? -0.599 0.112 -16.627 1.00 97.69 109 ASP A C 1
ATOM 852 O O . ASP A 1 109 ? 0.428 0.790 -16.595 1.00 97.69 109 ASP A O 1
ATOM 856 N N . TYR A 1 110 ? -0.767 -0.960 -15.851 1.00 97.56 110 TYR A N 1
ATOM 857 C CA . TYR A 1 110 ? 0.237 -1.414 -14.898 1.00 97.56 110 TYR A CA 1
ATOM 858 C C . TYR A 1 110 ? 1.555 -1.817 -15.574 1.00 97.56 110 TYR A C 1
ATOM 860 O O . TYR A 1 110 ? 2.634 -1.434 -15.111 1.00 97.56 110 TYR A O 1
ATOM 868 N N . GLU A 1 111 ? 1.497 -2.555 -16.687 1.00 97.06 111 GLU A N 1
ATOM 869 C CA . GLU A 1 111 ? 2.704 -2.878 -17.455 1.00 97.06 111 GLU A CA 1
ATOM 870 C C . GLU A 1 111 ? 3.372 -1.631 -18.025 1.00 97.06 111 GLU A C 1
ATOM 872 O O . GLU A 1 111 ? 4.596 -1.505 -17.956 1.00 97.06 111 GLU A O 1
ATOM 877 N N . SER A 1 112 ? 2.580 -0.704 -18.563 1.00 97.00 112 SER A N 1
ATOM 878 C CA . SER A 1 112 ? 3.083 0.551 -19.123 1.00 97.00 112 SER A CA 1
ATOM 879 C C . SER A 1 112 ? 3.773 1.391 -18.048 1.00 97.00 112 SER A C 1
ATOM 881 O O . SER A 1 112 ? 4.892 1.858 -18.253 1.00 97.00 112 SER A O 1
ATOM 883 N N . LEU A 1 113 ? 3.172 1.489 -16.857 1.00 96.25 113 LEU A N 1
ATOM 884 C CA . LEU A 1 113 ? 3.751 2.163 -15.694 1.00 96.25 113 LEU A CA 1
ATOM 885 C C . LEU A 1 113 ? 5.090 1.538 -15.302 1.00 96.25 113 LEU A C 1
ATOM 887 O O . LEU A 1 113 ? 6.065 2.254 -15.081 1.00 96.25 113 LEU A O 1
ATOM 891 N N . LYS A 1 114 ? 5.172 0.206 -15.270 1.00 96.50 114 LYS A N 1
ATOM 892 C CA . LYS A 1 114 ? 6.423 -0.495 -14.967 1.00 96.50 114 LYS A CA 1
ATOM 893 C C . LYS A 1 114 ? 7.510 -0.284 -16.007 1.00 96.50 114 LYS A C 1
ATOM 895 O O . LYS A 1 114 ? 8.660 -0.079 -15.628 1.00 96.50 114 LYS A O 1
ATOM 900 N N . ARG A 1 115 ? 7.167 -0.333 -17.297 1.00 96.00 115 ARG A N 1
ATOM 901 C CA . ARG A 1 115 ? 8.124 -0.062 -18.381 1.00 96.00 115 ARG A CA 1
ATOM 902 C C . ARG A 1 115 ? 8.656 1.364 -18.280 1.00 96.00 115 ARG A C 1
ATOM 904 O O . ARG A 1 115 ? 9.865 1.552 -18.349 1.00 96.00 115 ARG A O 1
ATOM 911 N N . ASN A 1 116 ? 7.776 2.334 -18.030 1.00 96.00 116 ASN A N 1
ATOM 912 C CA . ASN A 1 116 ? 8.154 3.735 -17.857 1.00 96.00 116 ASN A CA 1
ATOM 913 C C . ASN A 1 116 ? 9.047 3.933 -16.627 1.00 96.00 116 ASN A C 1
ATOM 915 O O . ASN A 1 116 ? 10.086 4.574 -16.728 1.00 96.00 116 ASN A O 1
ATOM 919 N N . ALA A 1 117 ? 8.696 3.333 -15.487 1.00 94.62 117 ALA A N 1
ATOM 920 C CA . ALA A 1 117 ? 9.524 3.385 -14.285 1.00 94.62 117 ALA A CA 1
ATOM 921 C C . ALA A 1 117 ? 10.908 2.763 -14.525 1.00 94.62 117 ALA A C 1
ATOM 923 O O . ALA A 1 117 ? 11.918 3.363 -14.174 1.00 94.62 117 ALA A O 1
ATOM 924 N N . HIS A 1 118 ? 10.970 1.598 -15.177 1.00 94.44 118 HIS A N 1
ATOM 925 C CA . HIS A 1 118 ? 12.236 0.957 -15.526 1.00 94.44 118 HIS A CA 1
ATOM 926 C C . HIS A 1 118 ? 13.094 1.828 -16.453 1.00 94.44 118 HIS A C 1
ATOM 928 O O . HIS A 1 118 ? 14.285 1.985 -16.196 1.00 94.44 118 HIS A O 1
ATOM 934 N N . ALA A 1 119 ? 12.495 2.427 -17.487 1.00 94.50 119 ALA A N 1
ATOM 935 C CA . ALA A 1 119 ? 13.190 3.346 -18.384 1.00 94.50 119 ALA A CA 1
ATOM 936 C C . ALA A 1 119 ? 13.759 4.552 -17.622 1.00 94.50 119 ALA A C 1
ATOM 938 O O . ALA A 1 119 ? 14.944 4.842 -17.763 1.00 94.50 119 ALA A O 1
ATOM 939 N N . MET A 1 120 ? 12.962 5.174 -16.743 1.00 92.12 120 MET A N 1
ATOM 940 C CA . MET A 1 120 ? 13.428 6.274 -15.892 1.00 92.12 120 MET A CA 1
ATOM 941 C C . MET A 1 120 ? 14.598 5.849 -14.999 1.00 92.12 120 MET A C 1
ATOM 943 O O . MET A 1 120 ? 15.599 6.552 -14.946 1.00 92.12 120 MET A O 1
ATOM 947 N N . PHE A 1 121 ? 14.533 4.678 -14.353 1.00 92.00 121 PHE A N 1
ATOM 948 C CA . PHE A 1 121 ? 15.643 4.190 -13.527 1.00 92.00 121 PHE A CA 1
ATOM 949 C C . PHE A 1 121 ? 16.929 3.974 -14.333 1.00 92.00 121 PHE A C 1
ATOM 951 O O . PHE A 1 121 ? 18.013 4.303 -13.855 1.00 92.00 121 PHE A O 1
ATOM 958 N N . VAL A 1 122 ? 16.825 3.442 -15.555 1.00 93.88 122 VAL A N 1
ATOM 959 C CA . VAL A 1 122 ? 17.982 3.242 -16.441 1.00 93.88 122 VAL A CA 1
ATOM 960 C C . VAL A 1 122 ? 18.562 4.579 -16.906 1.00 93.88 122 VAL A C 1
ATOM 962 O O . VAL A 1 122 ? 19.781 4.722 -16.966 1.00 93.88 122 VAL A O 1
ATOM 965 N N . GLU A 1 123 ? 17.720 5.561 -17.224 1.00 91.69 123 GLU A N 1
ATOM 966 C CA . GLU A 1 123 ? 18.159 6.906 -17.613 1.00 91.69 123 GLU A CA 1
ATOM 967 C C . GLU A 1 123 ? 18.852 7.637 -16.459 1.00 91.69 123 GLU A C 1
ATOM 969 O O . GLU A 1 123 ? 19.969 8.130 -16.640 1.00 91.69 123 GLU A O 1
ATOM 974 N N . SER A 1 124 ? 18.262 7.616 -15.259 1.00 91.50 124 SER A N 1
ATOM 975 C CA . SER A 1 124 ? 18.876 8.176 -14.051 1.00 91.50 124 SER A CA 1
ATOM 976 C C . SER A 1 124 ? 20.214 7.504 -13.733 1.00 91.50 124 SER A C 1
ATOM 978 O O . SER A 1 124 ? 21.193 8.182 -13.437 1.00 91.50 124 SER A O 1
ATOM 980 N N . ALA A 1 125 ? 20.310 6.177 -13.870 1.00 92.69 125 ALA A N 1
ATOM 981 C CA . ALA A 1 125 ? 21.561 5.449 -13.641 1.00 92.69 125 ALA A CA 1
ATOM 982 C C . ALA A 1 125 ? 22.667 5.792 -14.657 1.00 92.69 125 ALA A C 1
ATOM 984 O O . ALA A 1 125 ? 23.849 5.646 -14.354 1.00 92.69 125 ALA A O 1
ATOM 985 N N . ARG A 1 126 ? 22.308 6.266 -15.857 1.00 92.56 126 ARG A N 1
ATOM 986 C CA . ARG A 1 126 ? 23.269 6.745 -16.865 1.00 92.56 126 ARG A CA 1
ATOM 987 C C . ARG A 1 126 ? 23.772 8.167 -16.591 1.00 92.56 126 ARG A C 1
ATOM 989 O O . ARG A 1 126 ? 24.573 8.666 -17.375 1.00 92.56 126 ARG A O 1
ATOM 996 N N . GLY A 1 127 ? 23.313 8.817 -15.519 1.00 88.00 127 GLY A N 1
ATOM 997 C CA . GLY A 1 127 ? 23.676 10.196 -15.188 1.00 88.00 127 GLY A CA 1
ATOM 998 C C . GLY A 1 127 ? 22.963 11.240 -16.049 1.00 88.00 127 GLY A C 1
ATOM 999 O O . GLY A 1 127 ? 23.355 12.405 -16.054 1.00 88.00 127 GLY A O 1
ATOM 1000 N N . PHE A 1 128 ? 21.919 10.845 -16.783 1.00 74.12 128 PHE A N 1
ATOM 1001 C CA . PHE A 1 128 ? 21.036 11.796 -17.445 1.00 74.12 128 PHE A CA 1
ATOM 1002 C C . PHE A 1 128 ? 19.965 12.244 -16.453 1.00 74.12 128 PHE A C 1
ATOM 1004 O O . PHE A 1 128 ? 18.820 11.801 -16.507 1.00 74.12 128 PHE A O 1
ATOM 1011 N N . ASP A 1 129 ? 20.334 13.161 -15.561 1.00 62.34 129 ASP A N 1
ATOM 1012 C CA . ASP A 1 129 ? 19.352 13.960 -14.834 1.00 62.34 129 ASP A CA 1
ATOM 1013 C C . ASP A 1 129 ? 18.700 14.918 -15.833 1.00 62.34 129 ASP A C 1
ATOM 1015 O O . ASP A 1 129 ? 19.111 16.065 -16.012 1.00 62.34 129 ASP A O 1
ATOM 1019 N N . ARG A 1 130 ? 17.678 14.444 -16.551 1.00 60.03 130 ARG A N 1
ATOM 1020 C CA . ARG A 1 130 ? 16.737 15.369 -17.176 1.00 60.03 130 ARG A CA 1
ATOM 1021 C C . ARG A 1 130 ? 15.925 15.996 -16.044 1.00 60.03 130 ARG A C 1
ATOM 1023 O O . ARG A 1 130 ? 15.180 15.262 -15.394 1.00 60.03 130 ARG A O 1
ATOM 1030 N N . PRO A 1 131 ? 15.985 17.321 -15.818 1.00 53.94 131 PRO A N 1
ATOM 1031 C CA . PRO A 1 131 ? 14.944 17.964 -15.037 1.00 53.94 131 PRO A CA 1
ATOM 1032 C C . PRO A 1 131 ? 13.644 17.746 -15.810 1.00 53.94 131 PRO A C 1
ATOM 1034 O O . PRO A 1 131 ? 13.473 18.256 -16.918 1.00 53.94 131 PRO A O 1
ATOM 1037 N N . SER A 1 132 ? 12.751 16.905 -15.289 1.00 55.62 132 SER A N 1
ATOM 1038 C CA . SER A 1 132 ? 11.445 16.722 -15.908 1.00 55.62 132 SER A CA 1
ATOM 1039 C C . SER A 1 132 ? 10.736 18.083 -15.911 1.00 55.62 132 SER A C 1
ATOM 1041 O O . SER A 1 132 ? 10.554 18.649 -14.830 1.00 55.62 132 SER A O 1
ATOM 1043 N N . PRO A 1 133 ? 10.283 18.610 -17.059 1.00 56.25 133 PRO A N 1
ATOM 1044 C CA . PRO A 1 133 ? 9.572 19.889 -17.091 1.00 56.25 133 PRO A CA 1
ATOM 1045 C C . PRO A 1 133 ? 8.155 19.807 -16.490 1.00 56.25 133 PRO A C 1
ATOM 1047 O O . PRO A 1 133 ? 7.460 20.813 -16.426 1.00 56.25 133 PRO A O 1
ATOM 1050 N N . PHE A 1 134 ? 7.720 18.624 -16.036 1.00 50.06 134 PHE A N 1
ATOM 1051 C CA . PHE A 1 134 ? 6.389 18.381 -15.467 1.00 50.06 134 PHE A CA 1
ATOM 1052 C C . PHE A 1 134 ? 6.323 18.384 -13.930 1.00 50.06 134 PHE A C 1
ATOM 1054 O O . PHE A 1 134 ? 5.226 18.294 -13.392 1.00 50.06 134 PHE A O 1
ATOM 1061 N N . PHE A 1 135 ? 7.453 18.511 -13.222 1.00 48.09 135 PHE A N 1
ATOM 1062 C CA . PHE A 1 135 ? 7.481 18.586 -11.747 1.00 48.09 135 PHE A CA 1
ATOM 1063 C C . PHE A 1 135 ? 8.088 19.880 -11.191 1.00 48.09 135 PHE A C 1
ATOM 1065 O O . PHE A 1 135 ? 8.263 20.010 -9.983 1.00 48.09 135 PHE A O 1
ATOM 1072 N N . THR A 1 136 ? 8.354 20.873 -12.038 1.00 45.94 136 THR A N 1
ATOM 1073 C CA . THR A 1 136 ? 8.562 22.258 -11.595 1.00 45.94 136 THR A CA 1
ATOM 1074 C C . THR A 1 136 ? 7.213 22.925 -11.326 1.00 45.94 136 THR A C 1
ATOM 1076 O O . THR A 1 136 ? 6.800 23.829 -12.045 1.00 45.94 136 THR A O 1
ATOM 1079 N N . GLU A 1 137 ? 6.512 22.466 -10.289 1.00 44.94 137 GLU A N 1
ATOM 1080 C CA . GLU A 1 137 ? 5.625 23.346 -9.525 1.00 44.94 137 GLU A CA 1
ATOM 1081 C C . GLU A 1 137 ? 6.395 23.889 -8.312 1.00 44.94 137 GLU A C 1
ATOM 1083 O O . GLU A 1 137 ? 7.318 23.233 -7.819 1.00 44.94 137 GLU A O 1
ATOM 1088 N N . PRO A 1 138 ? 6.093 25.124 -7.880 1.00 47.06 138 PRO A N 1
ATOM 1089 C CA . PRO A 1 138 ? 6.935 25.876 -6.967 1.00 47.06 138 PRO A CA 1
ATOM 1090 C C . PRO A 1 138 ? 7.031 25.182 -5.612 1.00 47.06 138 PRO A C 1
ATOM 1092 O O . PRO A 1 138 ? 6.031 24.839 -4.986 1.00 47.06 138 PRO A O 1
ATOM 1095 N N . GLU A 1 139 ? 8.269 25.028 -5.158 1.00 43.69 139 GLU A N 1
ATOM 1096 C CA . GLU A 1 139 ? 8.645 24.554 -3.838 1.00 43.69 139 GLU A CA 1
ATOM 1097 C C . GLU A 1 139 ? 7.800 25.205 -2.728 1.00 43.69 139 GLU A C 1
ATOM 1099 O O . GLU A 1 139 ? 8.085 26.303 -2.242 1.00 43.69 139 GLU A O 1
ATOM 1104 N N . THR A 1 140 ? 6.820 24.476 -2.197 1.00 48.03 140 THR A N 1
ATOM 1105 C CA . THR A 1 140 ? 6.545 24.576 -0.766 1.00 48.03 140 THR A CA 1
ATOM 1106 C C . THR A 1 140 ? 7.753 23.990 -0.050 1.00 48.03 140 THR A C 1
ATOM 1108 O O . THR A 1 140 ? 7.892 22.774 0.049 1.00 48.03 140 THR A O 1
ATOM 1111 N N . ARG A 1 141 ? 8.646 24.888 0.383 1.00 49.44 141 ARG A N 1
ATOM 1112 C CA . ARG A 1 141 ? 9.780 24.703 1.304 1.00 49.44 141 ARG A CA 1
ATOM 1113 C C . ARG A 1 141 ? 9.644 23.460 2.198 1.00 49.44 141 ARG A C 1
ATOM 1115 O O . ARG A 1 141 ? 9.139 23.534 3.316 1.00 49.44 141 ARG A O 1
ATOM 1122 N N . GLY A 1 142 ? 10.138 22.328 1.707 1.00 46.75 142 GLY A N 1
ATOM 1123 C CA . GLY A 1 142 ? 10.188 21.048 2.404 1.00 46.75 142 GLY A CA 1
ATOM 1124 C C . GLY A 1 142 ? 11.636 20.603 2.529 1.00 46.75 142 GLY A C 1
ATOM 1125 O O . GLY A 1 142 ? 12.228 20.089 1.589 1.00 46.75 142 GLY A O 1
ATOM 1126 N N . ARG A 1 143 ? 12.211 20.855 3.701 1.00 50.62 143 ARG A N 1
ATOM 1127 C CA . ARG A 1 143 ? 13.587 20.542 4.100 1.00 50.62 143 ARG A CA 1
ATOM 1128 C C . ARG A 1 143 ? 13.865 19.037 3.927 1.00 50.62 143 ARG A C 1
ATOM 1130 O O . ARG A 1 143 ? 13.404 18.226 4.724 1.00 50.62 143 ARG A O 1
ATOM 1137 N N . THR A 1 144 ? 14.621 18.650 2.904 1.00 44.88 144 THR A N 1
ATOM 1138 C CA . THR A 1 144 ? 15.127 17.277 2.746 1.00 44.88 144 THR A CA 1
ATOM 1139 C C . THR A 1 144 ? 16.295 17.043 3.702 1.00 44.88 144 THR A C 1
ATOM 1141 O O . THR A 1 144 ? 17.308 17.732 3.618 1.00 44.88 144 THR A O 1
ATOM 1144 N N . VAL A 1 145 ? 16.157 16.070 4.605 1.00 52.03 145 VAL A N 1
ATOM 1145 C CA . VAL A 1 145 ? 17.062 15.823 5.748 1.00 52.03 145 VAL A CA 1
ATOM 1146 C C . VAL A 1 145 ? 18.430 15.244 5.341 1.00 52.03 145 VAL A C 1
ATOM 1148 O O . VAL A 1 145 ? 19.357 15.286 6.134 1.00 52.03 145 VAL A O 1
ATOM 1151 N N . ASN A 1 146 ? 18.606 14.782 4.097 1.00 50.56 146 ASN A N 1
ATOM 1152 C CA . ASN A 1 146 ? 19.838 14.118 3.644 1.00 50.56 146 ASN A CA 1
ATOM 1153 C C . ASN A 1 146 ? 20.394 14.690 2.330 1.00 50.56 146 ASN A C 1
ATOM 1155 O O . ASN A 1 146 ? 20.791 13.938 1.442 1.00 50.56 146 ASN A O 1
ATOM 1159 N N . ARG A 1 147 ? 20.424 16.017 2.174 1.00 48.66 147 ARG A N 1
ATOM 1160 C CA . ARG A 1 147 ? 21.295 16.630 1.163 1.00 48.66 147 ARG A CA 1
ATOM 1161 C C . ARG A 1 147 ? 22.630 16.928 1.856 1.00 48.66 147 ARG A C 1
ATOM 1163 O O . ARG A 1 147 ? 22.596 17.660 2.847 1.00 48.66 147 ARG A O 1
ATOM 1170 N N . PRO A 1 148 ? 23.784 16.385 1.409 1.00 50.25 148 PRO A N 1
ATOM 1171 C CA . PRO A 1 148 ? 25.066 16.922 1.851 1.00 50.25 148 PRO A CA 1
ATOM 1172 C C . PRO A 1 148 ? 25.016 18.417 1.563 1.00 50.25 148 PRO A C 1
ATOM 1174 O O . PRO A 1 148 ? 24.529 18.809 0.500 1.00 50.25 148 PRO A O 1
ATOM 1177 N N . ALA A 1 149 ? 25.389 19.231 2.547 1.00 51.12 149 ALA A N 1
ATOM 1178 C CA . ALA A 1 149 ? 25.307 20.679 2.470 1.00 51.12 149 ALA A CA 1
ATOM 1179 C C . ALA A 1 149 ? 26.212 21.181 1.334 1.00 51.12 149 ALA A C 1
ATOM 1181 O O . ALA A 1 149 ? 27.353 21.570 1.553 1.00 51.12 149 ALA A O 1
ATOM 1182 N N . VAL A 1 150 ? 25.714 21.133 0.097 1.00 53.53 150 VAL A N 1
ATOM 1183 C CA . VAL A 1 150 ? 26.237 21.933 -1.000 1.00 53.53 150 VAL A CA 1
ATOM 1184 C C . VAL A 1 150 ? 25.684 23.307 -0.727 1.00 53.53 150 VAL A C 1
ATOM 1186 O O . VAL A 1 150 ? 24.558 23.664 -1.068 1.00 53.53 150 VAL A O 1
ATOM 1189 N N . ASP A 1 151 ? 26.473 23.981 0.075 1.00 50.00 151 ASP A N 1
ATOM 1190 C CA . ASP A 1 151 ? 26.295 25.320 0.524 1.00 50.00 151 ASP A CA 1
ATOM 1191 C C . ASP A 1 151 ? 26.192 26.278 -0.673 1.00 50.00 151 ASP A C 1
ATOM 1193 O O . ASP A 1 151 ? 27.178 26.618 -1.321 1.00 50.00 151 ASP A O 1
ATOM 1197 N N . THR A 1 152 ? 24.969 26.689 -1.001 1.00 54.50 152 THR A N 1
ATOM 1198 C CA . THR A 1 152 ? 24.699 27.706 -2.024 1.00 54.50 152 THR A CA 1
ATOM 1199 C C . THR A 1 152 ? 24.589 29.114 -1.428 1.00 54.50 152 THR A C 1
ATOM 1201 O O . THR A 1 152 ? 23.958 29.972 -2.041 1.00 54.50 152 THR A O 1
ATOM 1204 N N . GLY A 1 153 ? 25.158 29.384 -0.242 1.00 50.66 153 GLY A N 1
ATOM 1205 C CA . GLY A 1 153 ? 25.028 30.718 0.366 1.00 50.66 153 GLY A CA 1
ATOM 1206 C C . GLY A 1 153 ? 25.953 31.100 1.530 1.00 50.66 153 GLY A C 1
ATOM 1207 O O . GLY A 1 153 ? 25.879 32.242 1.963 1.00 50.66 153 GLY A O 1
ATOM 1208 N N . TYR A 1 154 ? 26.820 30.218 2.026 1.00 48.72 154 TYR A N 1
ATOM 1209 C CA . TYR A 1 154 ? 27.834 30.470 3.068 1.00 48.72 154 TYR A CA 1
ATOM 1210 C C . TYR A 1 154 ? 29.260 30.588 2.488 1.00 48.72 154 TYR A C 1
ATOM 1212 O O . TYR A 1 154 ? 30.242 30.619 3.228 1.00 48.72 154 TYR A O 1
ATOM 1220 N N . GLY A 1 155 ? 29.380 30.721 1.164 1.00 45.88 155 GLY A N 1
ATOM 1221 C CA . GLY A 1 155 ? 30.636 31.005 0.467 1.00 45.88 155 GLY A CA 1
ATOM 1222 C C . GLY A 1 155 ? 30.929 32.492 0.230 1.00 45.88 155 GLY A C 1
ATOM 1223 O O . GLY A 1 155 ? 31.900 32.792 -0.463 1.00 45.88 155 GLY A O 1
ATOM 1224 N N . SER A 1 156 ? 30.115 33.430 0.734 1.00 57.53 156 SER A N 1
ATOM 1225 C CA . SER A 1 156 ? 30.510 34.845 0.763 1.00 57.53 156 SER A CA 1
ATOM 1226 C C . SER A 1 156 ? 31.340 35.124 2.016 1.00 57.53 156 SER A C 1
ATOM 1228 O O . SER A 1 156 ? 31.045 34.622 3.099 1.00 57.53 156 SER A O 1
ATOM 1230 N N . ASP A 1 157 ? 32.385 35.937 1.852 1.00 56.50 157 ASP A N 1
ATOM 1231 C CA . ASP A 1 157 ? 33.378 36.412 2.837 1.00 56.50 157 ASP A CA 1
ATOM 1232 C C . ASP A 1 157 ? 32.824 36.989 4.165 1.00 56.50 157 ASP A C 1
ATOM 1234 O O . ASP A 1 157 ? 33.583 37.485 5.002 1.00 56.50 157 ASP A O 1
ATOM 1238 N N . ASP A 1 158 ? 31.514 36.956 4.386 1.00 57.84 158 ASP A N 1
ATOM 1239 C CA . ASP A 1 158 ? 30.835 37.623 5.490 1.00 57.84 158 ASP A CA 1
ATOM 1240 C C . ASP A 1 158 ? 31.050 36.895 6.828 1.00 57.84 158 ASP A C 1
ATOM 1242 O O . ASP A 1 158 ? 31.313 37.543 7.840 1.00 57.84 158 ASP A O 1
ATOM 1246 N N . TYR A 1 159 ? 31.102 35.556 6.838 1.00 60.03 159 TYR A N 1
ATOM 1247 C CA . TYR A 1 159 ? 31.371 34.791 8.070 1.00 60.03 159 TYR A CA 1
ATOM 1248 C C . TYR A 1 159 ? 32.764 35.031 8.638 1.00 60.03 159 TYR A C 1
ATOM 1250 O O . TYR A 1 159 ? 32.963 35.018 9.855 1.00 60.03 159 TYR A O 1
ATOM 1258 N N . ARG A 1 160 ? 33.740 35.264 7.758 1.00 69.25 160 ARG A N 1
ATOM 1259 C CA . ARG A 1 160 ? 35.109 35.541 8.180 1.00 69.25 160 ARG A CA 1
ATOM 1260 C C . ARG A 1 160 ? 35.193 36.894 8.887 1.00 69.25 160 ARG A C 1
ATOM 1262 O O . ARG A 1 160 ? 35.875 37.003 9.902 1.00 69.25 160 ARG A O 1
ATOM 1269 N N . ARG A 1 161 ? 34.431 37.890 8.421 1.00 76.00 161 ARG A N 1
ATOM 1270 C CA . ARG A 1 161 ? 34.351 39.208 9.071 1.00 76.00 161 ARG A CA 1
ATOM 1271 C C . ARG A 1 161 ? 33.656 39.153 10.422 1.00 76.00 161 ARG A C 1
ATOM 1273 O O . ARG A 1 161 ? 34.113 39.828 11.341 1.00 76.00 161 ARG A O 1
ATOM 1280 N N . ASP A 1 162 ? 32.604 38.351 10.559 1.00 75.19 162 ASP A N 1
ATOM 1281 C CA . ASP A 1 162 ? 31.895 38.212 11.834 1.00 75.19 162 ASP A CA 1
ATOM 1282 C C . ASP A 1 162 ? 32.784 37.563 12.900 1.00 75.19 162 ASP A C 1
ATOM 1284 O O . ASP A 1 162 ? 32.851 38.061 14.025 1.00 75.19 162 ASP A O 1
ATOM 1288 N N . PHE A 1 163 ? 33.558 36.535 12.537 1.00 79.00 163 PHE A N 1
ATOM 1289 C CA . PHE A 1 163 ? 34.553 35.948 13.441 1.00 79.00 163 PHE A CA 1
ATOM 1290 C C . PHE A 1 163 ? 35.667 36.935 13.806 1.00 79.00 163 PHE A C 1
ATOM 1292 O O . PHE A 1 163 ? 35.982 37.089 14.984 1.00 79.00 163 PHE A O 1
ATOM 1299 N N . GLU A 1 164 ? 36.217 37.667 12.834 1.00 84.25 164 GLU A N 1
ATOM 1300 C CA . GLU A 1 164 ? 37.235 38.696 13.093 1.00 84.25 164 GLU A CA 1
ATOM 1301 C C . GLU A 1 164 ? 36.697 39.876 13.924 1.00 84.25 164 GLU A C 1
ATOM 1303 O O . GLU A 1 164 ? 37.450 40.553 14.629 1.00 84.25 164 GLU A O 1
ATOM 1308 N N . SER A 1 165 ? 35.398 40.171 13.835 1.00 86.31 165 SER A N 1
ATOM 1309 C CA . SER A 1 165 ? 34.734 41.169 14.678 1.00 86.31 165 SER A CA 1
ATOM 1310 C C . SER A 1 165 ? 34.610 40.672 16.118 1.00 86.31 165 SER A C 1
ATOM 1312 O O . SER A 1 165 ? 34.917 41.414 17.057 1.00 86.31 165 SER A O 1
ATOM 1314 N N . LEU A 1 166 ? 34.214 39.410 16.293 1.00 88.81 166 LEU A N 1
ATOM 1315 C CA . LEU A 1 166 ? 34.016 38.779 17.597 1.00 88.81 166 LEU A CA 1
ATOM 1316 C C . LEU A 1 166 ? 35.347 38.591 18.346 1.00 88.81 166 LEU A C 1
ATOM 1318 O O . LEU A 1 166 ? 35.442 38.925 19.528 1.00 88.81 166 LEU A O 1
ATOM 1322 N N . ASP A 1 167 ? 36.407 38.182 17.646 1.00 88.75 167 ASP A N 1
ATOM 1323 C CA . ASP A 1 167 ? 37.757 38.072 18.218 1.00 88.75 167 ASP A CA 1
ATOM 1324 C C . ASP A 1 167 ? 38.293 39.427 18.699 1.00 88.75 167 ASP A C 1
ATOM 1326 O O . ASP A 1 167 ? 38.842 39.528 19.800 1.00 88.75 167 ASP A O 1
ATOM 1330 N N . ARG A 1 168 ? 38.067 40.503 17.932 1.00 90.69 168 ARG A N 1
ATOM 1331 C CA . ARG A 1 168 ? 38.429 41.865 18.359 1.00 90.69 168 ARG A CA 1
ATOM 1332 C C . ARG A 1 168 ? 37.670 42.299 19.607 1.00 90.69 168 ARG A C 1
ATOM 1334 O O . ARG A 1 168 ? 38.247 42.942 20.484 1.00 90.69 168 ARG A O 1
ATOM 1341 N N . THR A 1 169 ? 36.393 41.929 19.717 1.00 90.50 169 THR A N 1
ATOM 1342 C CA . THR A 1 169 ? 35.604 42.247 20.914 1.00 90.50 169 THR A CA 1
ATOM 1343 C C . THR A 1 169 ? 36.140 41.495 22.130 1.00 90.50 169 THR A C 1
ATOM 1345 O O . THR A 1 169 ? 36.362 42.106 23.176 1.00 90.50 169 THR A O 1
ATOM 1348 N N . MET A 1 170 ? 36.434 40.201 21.985 1.00 85.25 170 MET A N 1
ATOM 1349 C CA . MET A 1 170 ? 36.994 39.373 23.057 1.00 85.25 170 MET A CA 1
ATOM 1350 C C . MET A 1 170 ? 38.373 39.853 23.520 1.00 85.25 170 MET A C 1
ATOM 1352 O O . MET A 1 170 ? 38.614 39.918 24.725 1.00 85.25 170 MET A O 1
ATOM 1356 N N . GLN A 1 171 ? 39.254 40.256 22.599 1.00 87.69 171 GLN A N 1
ATOM 1357 C CA . GLN A 1 171 ? 40.559 40.825 22.953 1.00 87.69 171 GLN A CA 1
ATOM 1358 C 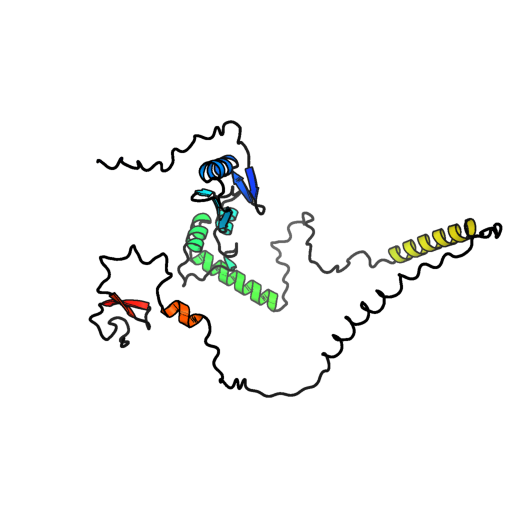C . GLN A 1 171 ? 40.410 42.126 23.745 1.00 87.69 171 GLN A C 1
ATOM 1360 O O . GLN A 1 171 ? 41.015 42.250 24.808 1.00 87.69 171 GLN A O 1
ATOM 1365 N N . SER A 1 172 ? 39.525 43.035 23.320 1.00 86.62 172 SER A N 1
ATOM 1366 C CA . SER A 1 172 ? 39.278 44.285 24.056 1.00 86.62 172 SER A CA 1
ATOM 1367 C C . SER A 1 172 ? 38.747 44.047 25.478 1.00 86.62 172 SER A C 1
ATOM 1369 O O . SER A 1 172 ? 39.169 44.707 26.426 1.00 86.62 172 SER A O 1
ATOM 1371 N N . LEU A 1 173 ? 37.874 43.049 25.654 1.00 84.19 173 LEU A N 1
ATOM 1372 C CA . LEU A 1 173 ? 37.376 42.622 26.962 1.00 84.19 173 LEU A CA 1
ATOM 1373 C C . LEU A 1 173 ? 38.496 42.017 27.813 1.00 84.19 173 LEU A C 1
ATOM 1375 O O . LEU A 1 173 ? 38.601 42.321 28.999 1.00 84.19 173 LEU A O 1
ATOM 1379 N N . SER A 1 174 ? 39.358 41.194 27.217 1.00 79.88 174 SER A N 1
ATOM 1380 C CA . SER A 1 174 ? 40.496 40.606 27.925 1.00 79.88 174 SER A CA 1
ATOM 1381 C C . SER A 1 174 ? 41.499 41.662 28.391 1.00 79.88 174 SER A C 1
ATOM 1383 O O . SER A 1 174 ? 42.015 41.550 29.495 1.00 79.88 174 SER A O 1
ATOM 1385 N N . GLU A 1 175 ? 41.713 42.734 27.629 1.00 78.50 175 GLU A N 1
ATOM 1386 C CA . GLU A 1 175 ? 42.557 43.853 28.060 1.00 78.50 175 GLU A CA 1
ATOM 1387 C C . GLU A 1 175 ? 41.898 44.663 29.185 1.00 78.50 175 GLU A C 1
ATOM 1389 O O . GLU A 1 175 ? 42.578 45.111 30.106 1.00 78.50 175 GLU A O 1
ATOM 1394 N N . HIS A 1 176 ? 40.569 44.812 29.156 1.00 76.00 176 HIS A N 1
ATOM 1395 C CA . HIS A 1 176 ? 39.828 45.549 30.184 1.00 76.00 176 HIS A CA 1
ATOM 1396 C C . HIS A 1 176 ? 39.700 44.799 31.517 1.00 76.00 176 HIS A C 1
ATOM 1398 O O . HIS A 1 176 ? 39.670 45.431 32.572 1.00 76.00 176 HIS A O 1
ATOM 1404 N N . TYR A 1 177 ? 39.618 43.467 31.488 1.00 69.19 177 TYR A N 1
ATOM 1405 C CA . TYR A 1 177 ? 39.375 42.643 32.680 1.00 69.19 177 TYR A CA 1
ATOM 1406 C C . TYR A 1 177 ? 40.554 41.732 33.063 1.00 69.19 177 TYR A C 1
ATOM 1408 O O . TYR A 1 177 ? 40.524 41.098 34.116 1.00 69.19 177 TYR A O 1
ATOM 1416 N N . GLY A 1 178 ? 41.602 41.665 32.240 1.00 57.50 178 GLY A N 1
ATOM 1417 C CA . GLY A 1 178 ? 42.739 40.751 32.376 1.00 57.50 178 GLY A CA 1
ATOM 1418 C C . GLY A 1 178 ? 43.949 41.303 33.122 1.00 57.50 178 GLY A C 1
ATOM 1419 O O . GLY A 1 178 ? 45.035 40.747 32.981 1.00 57.50 178 GLY A O 1
ATOM 1420 N N . ALA A 1 179 ? 43.788 42.330 33.958 1.00 56.41 179 ALA A N 1
ATOM 1421 C CA . ALA A 1 179 ? 44.792 42.674 34.963 1.00 56.41 179 ALA A CA 1
ATOM 1422 C C . ALA A 1 179 ? 44.370 42.153 36.353 1.00 56.41 179 ALA A C 1
ATOM 1424 O O . ALA A 1 179 ? 43.826 42.922 37.150 1.00 56.41 179 ALA A O 1
ATOM 1425 N N . PRO A 1 180 ? 44.603 40.866 36.695 1.00 53.78 180 PRO A N 1
ATOM 1426 C CA . PRO A 1 180 ? 44.552 40.434 38.080 1.00 53.78 180 PRO A CA 1
ATOM 1427 C C . PRO A 1 180 ? 45.610 41.196 38.878 1.00 53.78 180 PRO A C 1
ATOM 1429 O O . PRO A 1 180 ? 46.812 41.030 38.677 1.00 53.78 180 PRO A O 1
ATOM 1432 N N . GLN A 1 181 ? 45.151 42.041 39.799 1.00 54.94 181 GLN A N 1
ATOM 1433 C CA . GLN A 1 181 ? 45.953 42.468 40.934 1.00 54.94 181 GLN A CA 1
ATOM 1434 C C . GLN A 1 181 ? 46.437 41.213 41.669 1.00 54.94 181 GLN A C 1
ATOM 1436 O O . GLN A 1 181 ? 45.652 40.527 42.323 1.00 54.94 181 GLN A O 1
ATOM 1441 N N . ASP A 1 182 ? 47.739 40.942 41.579 1.00 51.16 182 ASP A N 1
ATOM 1442 C CA . ASP A 1 182 ? 48.468 40.048 42.476 1.00 51.16 182 ASP A CA 1
ATOM 1443 C C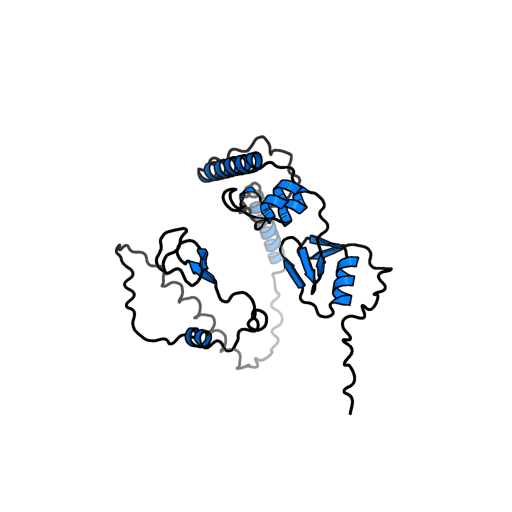 . ASP A 1 182 ? 48.414 40.608 43.903 1.00 51.16 182 ASP A C 1
ATOM 1445 O O . ASP A 1 182 ? 49.326 41.257 44.412 1.00 51.16 182 ASP A O 1
ATOM 1449 N N . SER A 1 183 ? 47.300 40.377 44.576 1.00 52.59 183 SER A N 1
ATOM 1450 C CA . SER A 1 183 ? 47.165 40.580 46.005 1.00 52.59 183 SER A CA 1
ATOM 1451 C C . SER A 1 183 ? 46.256 39.464 46.472 1.00 52.59 183 SER A C 1
ATOM 1453 O O . SER A 1 183 ? 45.101 39.444 46.081 1.00 52.59 183 SER A O 1
ATOM 1455 N N . TRP A 1 184 ? 46.836 38.494 47.174 1.00 44.41 184 TRP A N 1
ATOM 1456 C CA . TRP A 1 184 ? 46.265 37.590 48.185 1.00 44.41 184 TRP A CA 1
ATOM 1457 C C . TRP A 1 184 ? 47.096 36.297 48.194 1.00 44.41 184 TRP A C 1
ATOM 1459 O O . TRP A 1 184 ? 46.627 35.192 47.933 1.00 44.41 184 TRP A O 1
ATOM 1469 N N . ARG A 1 185 ? 48.380 36.444 48.558 1.00 47.19 185 ARG A N 1
ATOM 1470 C CA . ARG A 1 185 ? 49.110 35.369 49.240 1.00 47.19 185 ARG A CA 1
ATOM 1471 C C . ARG A 1 185 ? 48.379 35.106 50.556 1.00 47.19 185 ARG A C 1
ATOM 1473 O O . ARG A 1 185 ? 48.484 35.897 51.486 1.00 47.19 185 ARG A O 1
ATOM 1480 N N . GLY A 1 186 ? 47.649 34.000 50.614 1.00 39.34 186 GLY A N 1
ATOM 1481 C CA . GLY A 1 186 ? 46.947 33.526 51.803 1.00 39.34 186 GLY A CA 1
ATOM 1482 C C . GLY A 1 186 ? 46.936 32.004 51.843 1.00 39.34 186 GLY A C 1
ATOM 1483 O O . GLY A 1 186 ? 45.985 31.370 51.414 1.00 39.34 186 GLY A O 1
ATOM 1484 N N . SER A 1 187 ? 48.054 31.450 52.307 1.00 51.69 187 SER A N 1
ATOM 1485 C CA . SER A 1 187 ? 48.272 30.098 52.841 1.00 51.69 187 SER A CA 1
ATOM 1486 C C . SER A 1 187 ? 47.044 29.189 53.034 1.00 51.69 187 SER A C 1
ATOM 1488 O O . SER A 1 187 ? 46.312 29.351 54.009 1.00 51.69 187 SER A O 1
ATOM 1490 N N . VAL A 1 188 ? 46.934 28.130 52.221 1.00 41.44 188 VAL A N 1
ATOM 1491 C CA . VAL A 1 188 ? 46.252 26.881 52.606 1.00 41.44 188 VAL A CA 1
ATOM 1492 C C . VAL A 1 188 ? 47.057 25.685 52.083 1.00 41.44 188 VAL A C 1
ATOM 1494 O O . VAL A 1 188 ? 47.364 25.591 50.897 1.00 41.44 188 VAL A O 1
ATOM 1497 N N . SER A 1 189 ? 47.445 24.802 53.003 1.00 44.97 189 SER A N 1
ATOM 1498 C CA . SER A 1 189 ? 48.263 23.604 52.784 1.00 44.97 189 SER A CA 1
ATOM 1499 C C . SER A 1 189 ? 47.587 22.543 51.898 1.00 44.97 189 SER A C 1
ATOM 1501 O O . SER A 1 189 ? 46.364 22.399 51.946 1.00 44.97 189 SER A O 1
ATOM 1503 N N . PRO A 1 190 ? 48.359 21.716 51.168 1.00 50.22 190 PRO A N 1
ATOM 1504 C CA . PRO A 1 190 ? 47.815 20.644 50.344 1.00 50.22 190 PRO A CA 1
ATOM 1505 C C . PRO A 1 190 ? 47.524 19.392 51.188 1.00 50.22 190 PRO A C 1
ATOM 1507 O O . PRO A 1 190 ? 48.431 18.795 51.767 1.00 50.22 190 PRO A O 1
ATOM 1510 N N . ARG A 1 191 ? 46.260 18.953 51.228 1.00 43.78 191 ARG A N 1
ATOM 1511 C CA . ARG A 1 191 ? 45.916 17.568 51.581 1.00 43.78 191 ARG A CA 1
ATOM 1512 C C . ARG A 1 191 ? 46.018 16.716 50.316 1.00 43.78 191 ARG A C 1
ATOM 1514 O O . ARG A 1 191 ? 45.313 16.954 49.343 1.00 43.78 191 ARG A O 1
ATOM 1521 N N . GLN A 1 192 ? 46.949 15.768 50.342 1.00 47.62 192 GLN A N 1
ATOM 1522 C CA . GLN A 1 192 ? 47.134 14.739 49.325 1.00 47.62 192 GLN A CA 1
ATOM 1523 C C . GLN A 1 192 ? 45.992 13.718 49.413 1.00 47.62 192 GLN A C 1
ATOM 1525 O O . GLN A 1 192 ? 45.883 13.017 50.417 1.00 47.62 192 GLN A O 1
ATOM 1530 N N . ASP A 1 193 ? 45.186 13.607 48.358 1.00 43.97 193 ASP A N 1
ATOM 1531 C CA . ASP A 1 193 ? 44.307 12.457 48.122 1.00 43.97 193 ASP A CA 1
ATOM 1532 C C . ASP A 1 193 ? 45.034 11.433 47.220 1.00 43.97 193 ASP A C 1
ATOM 1534 O O . ASP A 1 193 ? 45.454 11.800 46.117 1.00 43.97 193 ASP A O 1
ATOM 1538 N N . PRO A 1 194 ? 45.209 10.154 47.622 1.00 52.22 194 PRO A N 1
ATOM 1539 C CA . PRO A 1 194 ? 46.012 9.188 46.865 1.00 52.22 194 PRO A CA 1
ATOM 1540 C C . PRO A 1 194 ? 45.256 8.330 45.827 1.00 52.22 194 PRO A C 1
ATOM 1542 O O . PRO A 1 194 ? 45.858 7.420 45.262 1.00 52.22 194 PRO A O 1
ATOM 1545 N N . TYR A 1 195 ? 43.977 8.577 45.519 1.00 48.97 195 TYR A N 1
ATOM 1546 C CA . TYR A 1 195 ? 43.156 7.616 44.747 1.00 48.97 195 TYR A CA 1
ATOM 1547 C C . TYR A 1 195 ? 42.787 7.994 43.295 1.00 48.97 195 TYR A C 1
ATOM 1549 O O . TYR A 1 195 ? 41.939 7.347 42.693 1.00 48.97 195 TYR A O 1
ATOM 1557 N N . GLY A 1 196 ? 43.450 8.974 42.670 1.00 51.34 196 GLY A N 1
ATOM 1558 C CA . GLY A 1 196 ? 43.094 9.443 41.313 1.00 51.34 196 GLY A CA 1
ATOM 1559 C C . GLY A 1 196 ? 43.915 8.901 40.130 1.00 51.34 196 GLY A C 1
ATOM 1560 O O . GLY A 1 196 ? 43.756 9.388 39.013 1.00 51.34 196 GLY A O 1
ATOM 1561 N N . ARG A 1 197 ? 44.841 7.950 40.327 1.00 49.44 197 ARG A N 1
ATOM 1562 C CA . ARG A 1 197 ? 45.882 7.617 39.324 1.00 49.44 197 ARG A CA 1
ATOM 1563 C C . ARG A 1 197 ? 45.814 6.188 38.773 1.00 49.44 197 ARG A C 1
ATOM 1565 O O . ARG A 1 197 ? 46.851 5.547 38.625 1.00 49.44 197 ARG A O 1
ATOM 1572 N N . ARG A 1 198 ? 44.617 5.667 38.476 1.00 47.44 198 ARG A N 1
ATOM 1573 C CA . ARG A 1 198 ? 44.492 4.345 37.822 1.00 47.44 198 ARG A CA 1
ATOM 1574 C C . ARG A 1 198 ? 43.521 4.247 36.643 1.00 47.44 198 ARG A C 1
ATOM 1576 O O . ARG A 1 198 ? 43.589 3.260 35.923 1.00 47.44 198 ARG A O 1
ATOM 1583 N N . GLU A 1 199 ? 42.700 5.260 36.371 1.00 44.84 199 GLU A N 1
ATOM 1584 C CA . GLU A 1 199 ? 41.754 5.202 35.239 1.00 44.84 199 GLU A CA 1
ATOM 1585 C C . GLU A 1 199 ? 42.292 5.786 33.923 1.00 44.84 199 GLU A C 1
ATOM 1587 O O . GLU A 1 199 ? 41.815 5.425 32.853 1.00 44.84 199 GLU A O 1
ATOM 1592 N N . ARG A 1 200 ? 43.357 6.599 33.949 1.00 47.75 200 ARG A N 1
ATOM 1593 C CA . ARG A 1 200 ? 43.841 7.303 32.742 1.00 47.75 200 ARG A CA 1
ATOM 1594 C C . ARG A 1 200 ? 44.718 6.489 31.779 1.00 47.75 200 ARG A C 1
ATOM 1596 O O . ARG A 1 200 ? 45.049 6.993 30.711 1.00 47.75 200 ARG A O 1
ATOM 1603 N N . GLU A 1 201 ? 45.094 5.257 32.120 1.00 46.62 201 GLU A N 1
ATOM 1604 C CA . GLU A 1 201 ? 45.928 4.403 31.248 1.00 46.62 201 GLU A CA 1
ATOM 1605 C C . GLU A 1 201 ? 45.140 3.335 30.476 1.00 46.62 201 GLU A C 1
ATOM 1607 O O . GLU A 1 201 ? 45.682 2.738 29.547 1.00 46.62 201 GLU A O 1
ATOM 1612 N N . ARG A 1 202 ? 43.861 3.104 30.803 1.00 45.78 202 ARG A N 1
ATOM 1613 C CA . ARG A 1 202 ? 43.062 2.055 30.144 1.00 45.78 202 ARG A CA 1
ATOM 1614 C C . ARG A 1 202 ? 42.318 2.540 28.898 1.00 45.78 202 ARG A C 1
ATOM 1616 O O . ARG A 1 202 ? 42.018 1.731 28.032 1.00 45.78 202 ARG A O 1
ATOM 1623 N N . GLU A 1 203 ? 42.095 3.845 28.774 1.00 45.09 203 GLU A N 1
ATOM 1624 C CA . GLU A 1 203 ? 41.348 4.445 27.657 1.00 45.09 203 GLU A CA 1
ATOM 1625 C C . GLU A 1 203 ? 42.210 4.740 26.416 1.00 45.09 203 GLU A C 1
ATOM 1627 O O . GLU A 1 203 ? 41.686 4.940 25.328 1.00 45.09 203 GLU A O 1
ATOM 1632 N N . LYS A 1 204 ? 43.545 4.713 26.545 1.00 46.38 204 LYS A N 1
ATOM 1633 C CA . LYS A 1 204 ? 44.476 4.963 25.429 1.00 46.38 204 LYS A CA 1
ATOM 1634 C C . LYS A 1 204 ? 44.896 3.719 24.639 1.00 46.38 204 LYS A C 1
ATOM 1636 O O . LYS A 1 204 ? 45.637 3.861 23.679 1.00 46.38 204 LYS A O 1
ATOM 1641 N N . ARG A 1 205 ? 44.458 2.512 25.016 1.00 43.91 205 ARG A N 1
ATOM 1642 C CA . ARG A 1 205 ? 44.860 1.265 24.326 1.00 43.91 205 ARG A CA 1
ATOM 1643 C C . ARG A 1 205 ? 43.848 0.744 23.308 1.00 43.91 205 ARG A C 1
ATOM 1645 O O . ARG A 1 205 ? 44.145 -0.217 22.616 1.00 43.91 205 ARG A O 1
ATOM 1652 N N . THR A 1 206 ? 42.674 1.358 23.203 1.00 46.53 206 THR A N 1
ATOM 1653 C CA . THR A 1 206 ? 41.579 0.828 22.376 1.00 46.53 206 THR A CA 1
ATOM 1654 C C . THR A 1 206 ? 41.556 1.377 20.947 1.00 46.53 206 THR A C 1
ATOM 1656 O O . THR A 1 206 ? 40.751 0.907 20.154 1.00 46.53 206 THR A O 1
ATOM 1659 N N . TYR A 1 207 ? 42.406 2.355 20.604 1.00 43.22 207 TYR A N 1
ATOM 1660 C CA . TYR A 1 207 ? 42.345 3.044 19.304 1.00 43.22 207 TYR A CA 1
ATOM 1661 C C . TYR A 1 207 ? 43.560 2.828 18.383 1.00 43.22 207 TYR A C 1
ATOM 1663 O O . TYR A 1 207 ? 43.507 3.238 17.229 1.00 43.22 207 TYR A O 1
ATOM 1671 N N . ASP A 1 208 ? 44.614 2.144 18.841 1.00 45.66 208 ASP A N 1
ATOM 1672 C CA . ASP A 1 208 ? 45.804 1.873 18.011 1.00 45.66 208 ASP A CA 1
ATOM 1673 C C . ASP A 1 208 ? 45.747 0.526 17.260 1.00 45.66 208 ASP A C 1
ATOM 1675 O O . ASP A 1 208 ? 46.548 0.301 16.357 1.00 45.66 208 ASP A O 1
ATOM 1679 N N . ASP A 1 209 ? 44.780 -0.350 17.561 1.00 45.03 209 ASP A N 1
ATOM 1680 C CA . ASP A 1 209 ? 44.726 -1.717 17.000 1.00 45.03 209 ASP A CA 1
ATOM 1681 C C . ASP A 1 209 ? 43.856 -1.846 15.728 1.00 45.03 209 ASP A C 1
ATOM 1683 O O . ASP A 1 209 ? 43.805 -2.897 15.095 1.00 45.03 209 ASP A O 1
ATOM 1687 N N . LEU A 1 210 ? 43.173 -0.770 15.311 1.00 49.38 210 LEU A N 1
ATOM 1688 C CA . LEU A 1 210 ? 42.356 -0.748 14.083 1.00 49.38 210 LEU A CA 1
ATOM 1689 C C . LEU A 1 210 ? 43.075 -0.131 12.874 1.00 49.38 210 LEU A C 1
ATOM 1691 O O . LEU A 1 210 ? 42.579 -0.221 11.753 1.00 49.38 210 LEU A O 1
ATOM 1695 N N . SER A 1 211 ? 44.261 0.444 13.075 1.00 51.53 211 SER A N 1
ATOM 1696 C CA . SER A 1 211 ? 45.036 1.106 12.016 1.00 51.53 211 SER A CA 1
ATOM 1697 C C . SER A 1 211 ? 46.003 0.164 11.281 1.00 51.53 211 SER A C 1
ATOM 1699 O O . SER A 1 211 ? 46.673 0.593 10.349 1.00 51.53 211 SER A O 1
ATOM 1701 N N . ALA A 1 212 ? 46.075 -1.116 11.668 1.00 48.78 212 ALA A N 1
ATOM 1702 C CA . ALA A 1 212 ? 47.007 -2.101 11.104 1.00 48.78 212 ALA A CA 1
ATOM 1703 C C . ALA A 1 212 ? 46.399 -3.027 10.024 1.00 48.78 212 ALA A C 1
ATOM 1705 O O . ALA A 1 212 ? 47.069 -3.951 9.571 1.00 48.78 212 ALA A O 1
ATOM 1706 N N . LEU A 1 213 ? 45.143 -2.811 9.606 1.00 49.41 213 LEU A N 1
ATOM 1707 C CA . LEU A 1 213 ? 44.438 -3.687 8.648 1.00 49.41 213 LEU A CA 1
ATOM 1708 C C . LEU A 1 213 ? 44.217 -3.082 7.255 1.00 49.41 213 LEU A C 1
ATOM 1710 O O . LEU A 1 213 ? 43.477 -3.649 6.453 1.00 49.41 213 LEU A O 1
ATOM 1714 N N . VAL A 1 214 ? 44.866 -1.964 6.935 1.00 51.91 214 VAL A N 1
ATOM 1715 C CA . VAL A 1 214 ? 44.820 -1.390 5.586 1.00 51.91 214 VAL A CA 1
ATOM 1716 C C . VAL A 1 214 ? 46.245 -1.208 5.094 1.00 51.91 214 VAL A C 1
ATOM 1718 O O . VAL A 1 214 ? 46.824 -0.137 5.234 1.00 51.91 214 VAL A O 1
ATOM 1721 N N . ASP A 1 215 ? 46.809 -2.277 4.536 1.00 41.44 215 ASP A N 1
ATOM 1722 C CA . ASP A 1 215 ? 47.945 -2.148 3.633 1.00 41.44 215 ASP A CA 1
ATOM 1723 C C . ASP A 1 215 ? 47.616 -2.845 2.311 1.00 41.44 215 ASP A C 1
ATOM 1725 O O . ASP A 1 215 ? 47.157 -3.992 2.264 1.00 41.44 215 ASP A O 1
ATOM 1729 N N . GLU A 1 216 ? 47.768 -2.082 1.237 1.00 51.09 216 GLU A N 1
ATOM 1730 C CA . GLU A 1 216 ? 47.433 -2.458 -0.124 1.00 51.09 216 GLU A CA 1
ATOM 1731 C C . GLU A 1 216 ? 48.592 -3.239 -0.748 1.00 51.09 216 GLU A C 1
ATOM 1733 O O . GLU A 1 216 ? 49.707 -2.730 -0.823 1.00 51.09 216 GLU A O 1
ATOM 1738 N N . ASN A 1 217 ? 48.333 -4.444 -1.276 1.00 42.81 217 ASN A N 1
ATOM 1739 C CA . ASN A 1 217 ? 48.946 -4.889 -2.535 1.00 42.81 217 ASN A CA 1
ATOM 1740 C C . ASN A 1 217 ? 48.360 -6.209 -3.077 1.00 42.81 217 ASN A C 1
ATOM 1742 O O . ASN A 1 217 ? 48.503 -7.280 -2.500 1.00 42.81 217 ASN A O 1
ATOM 1746 N N . VAL A 1 218 ? 47.721 -6.080 -4.244 1.00 44.25 218 VAL A N 1
ATOM 1747 C CA . VAL A 1 218 ? 47.814 -6.914 -5.459 1.00 44.25 218 VAL A CA 1
ATOM 1748 C C . VAL A 1 218 ? 48.132 -8.416 -5.303 1.00 44.25 218 VAL A C 1
ATOM 1750 O O . VAL A 1 218 ? 49.273 -8.812 -5.085 1.00 44.25 218 VAL A O 1
ATOM 1753 N N . GLY A 1 219 ? 47.155 -9.271 -5.643 1.00 36.69 219 GLY A N 1
ATOM 1754 C CA . GLY A 1 219 ? 47.405 -10.687 -5.951 1.00 36.69 219 GLY A CA 1
ATOM 1755 C C . GLY A 1 219 ? 46.147 -11.507 -6.254 1.00 36.69 219 GLY A C 1
ATOM 1756 O O . GLY A 1 219 ? 45.454 -11.952 -5.353 1.00 36.69 219 GLY A O 1
ATOM 1757 N N . SER A 1 220 ? 45.858 -11.719 -7.540 1.00 46.38 220 SER A N 1
ATOM 1758 C CA . SER A 1 220 ? 44.784 -12.587 -8.054 1.00 46.38 220 SER A CA 1
ATOM 1759 C C . SER A 1 220 ? 44.938 -14.077 -7.702 1.00 46.38 220 SER A C 1
ATOM 1761 O O . SER A 1 220 ? 46.060 -14.558 -7.550 1.00 46.38 220 SER A O 1
ATOM 1763 N N . ARG A 1 221 ? 43.806 -14.805 -7.831 1.00 37.94 221 ARG A N 1
ATOM 1764 C CA . ARG A 1 221 ? 43.558 -16.270 -7.711 1.00 37.94 221 ARG A CA 1
ATOM 1765 C C . ARG A 1 221 ? 43.205 -16.670 -6.272 1.00 37.94 221 ARG A C 1
ATOM 1767 O O . ARG A 1 221 ? 43.924 -16.332 -5.357 1.00 37.94 221 ARG A O 1
ATOM 1774 N N . GLY A 1 222 ? 42.132 -17.384 -5.961 1.00 39.09 222 GLY A N 1
ATOM 1775 C CA . GLY A 1 222 ? 41.220 -18.215 -6.734 1.00 39.09 222 GLY A CA 1
ATOM 1776 C C . GLY A 1 222 ? 40.696 -19.299 -5.781 1.00 39.09 222 GLY A C 1
ATOM 1777 O O . GLY A 1 222 ? 41.452 -19.790 -4.955 1.00 39.09 222 GLY A O 1
ATOM 1778 N N . VAL A 1 223 ? 39.429 -19.684 -5.946 1.00 38.91 223 VAL A N 1
ATOM 1779 C CA . VAL A 1 223 ? 38.833 -20.947 -5.468 1.00 38.91 223 VAL A CA 1
ATOM 1780 C C . VAL A 1 223 ? 38.651 -21.101 -3.948 1.00 38.91 223 VAL A C 1
ATOM 1782 O O . VAL A 1 223 ? 39.575 -21.349 -3.182 1.00 38.91 223 VAL A O 1
ATOM 1785 N N . CYS A 1 224 ? 37.384 -21.072 -3.533 1.00 39.03 224 CYS A N 1
ATOM 1786 C CA . CYS A 1 224 ? 36.922 -21.538 -2.233 1.00 39.03 224 CYS A CA 1
ATOM 1787 C C . CYS A 1 224 ? 37.112 -23.062 -2.147 1.00 39.03 224 CYS A C 1
ATOM 1789 O O . CYS A 1 224 ? 36.289 -23.815 -2.665 1.00 39.03 224 CYS A O 1
ATOM 1791 N N . ASN A 1 225 ? 38.187 -23.520 -1.507 1.00 37.59 225 ASN A N 1
ATOM 1792 C CA . ASN A 1 225 ? 38.343 -24.916 -1.111 1.00 37.59 225 ASN A CA 1
ATOM 1793 C C . ASN A 1 225 ? 38.020 -25.027 0.385 1.00 37.59 225 ASN A C 1
ATOM 1795 O O . ASN A 1 225 ? 38.908 -24.972 1.232 1.00 37.59 225 ASN A O 1
ATOM 1799 N N . VAL A 1 226 ? 36.727 -25.104 0.714 1.00 46.62 226 VAL A N 1
ATOM 1800 C CA . VAL A 1 226 ? 36.286 -25.465 2.066 1.00 46.62 226 VAL A CA 1
ATOM 1801 C C . VAL A 1 226 ? 36.356 -26.983 2.149 1.00 46.62 226 VAL A C 1
ATOM 1803 O O . VAL A 1 226 ? 35.473 -27.686 1.657 1.00 46.62 226 VAL A O 1
ATOM 1806 N N . GLN A 1 227 ? 37.441 -27.479 2.736 1.00 38.56 227 GLN A N 1
ATOM 1807 C CA . GLN A 1 227 ? 37.510 -28.853 3.207 1.00 38.56 227 GLN A CA 1
ATOM 1808 C C . GLN A 1 227 ? 36.437 -29.028 4.289 1.00 38.56 227 GLN A C 1
ATOM 1810 O O . GLN A 1 227 ? 36.449 -28.353 5.316 1.00 38.56 227 GLN A O 1
ATOM 1815 N N . ARG A 1 228 ? 35.456 -29.882 3.991 1.00 52.75 228 ARG A N 1
ATOM 1816 C CA . ARG A 1 228 ? 34.536 -30.461 4.966 1.00 52.75 228 ARG A CA 1
ATOM 1817 C C . ARG A 1 228 ? 35.275 -31.579 5.679 1.00 52.75 228 ARG A C 1
ATOM 1819 O O . ARG A 1 228 ? 35.703 -32.496 4.996 1.00 52.75 228 ARG A O 1
ATOM 1826 N N . ASP A 1 229 ? 35.399 -31.433 6.987 1.00 44.84 229 ASP A N 1
ATOM 1827 C CA . ASP A 1 229 ? 35.425 -32.438 8.058 1.00 44.84 229 ASP A CA 1
ATOM 1828 C C . ASP A 1 229 ? 35.804 -31.597 9.294 1.00 44.84 229 ASP A C 1
ATOM 1830 O O . ASP A 1 229 ? 36.771 -30.849 9.255 1.00 44.84 229 ASP A O 1
ATOM 1834 N N . GLU A 1 230 ? 34.990 -31.441 10.334 1.00 49.34 230 GLU A N 1
ATOM 1835 C CA . GLU A 1 230 ? 34.509 -32.476 11.240 1.00 49.34 230 GLU A CA 1
ATOM 1836 C C . GLU A 1 230 ? 33.128 -32.095 11.824 1.00 49.34 230 GLU A C 1
ATOM 1838 O O . GLU A 1 230 ? 32.835 -30.940 12.134 1.00 49.34 230 GLU A O 1
ATOM 1843 N N . SER A 1 231 ? 32.272 -33.111 11.942 1.00 56.03 231 SER A N 1
ATOM 1844 C CA . SER A 1 231 ? 31.151 -33.284 12.880 1.00 56.03 231 SER A CA 1
ATOM 1845 C C . SER A 1 231 ? 30.849 -32.152 13.883 1.00 56.03 231 SER A C 1
ATOM 1847 O O . SER A 1 231 ? 31.310 -32.167 15.023 1.00 56.03 231 SER A O 1
ATOM 1849 N N . LEU A 1 232 ? 29.936 -31.256 13.508 1.00 49.78 232 LEU A N 1
ATOM 1850 C CA . LEU A 1 232 ? 29.018 -30.614 14.449 1.00 49.78 232 LEU A CA 1
ATOM 1851 C C . LEU A 1 232 ? 27.642 -31.225 14.197 1.00 49.78 232 LEU A C 1
ATOM 1853 O O . LEU A 1 232 ? 26.967 -30.875 13.227 1.00 49.78 232 LEU A O 1
ATOM 1857 N N . GLU A 1 233 ? 27.252 -32.171 15.051 1.00 58.56 233 GLU A N 1
ATOM 1858 C CA . GLU A 1 233 ? 25.873 -32.641 15.191 1.00 58.56 233 GLU A CA 1
ATOM 1859 C C . GLU A 1 233 ? 25.012 -31.452 15.627 1.00 58.56 233 GLU A C 1
ATOM 1861 O O . GLU A 1 233 ? 24.786 -31.173 16.802 1.00 58.56 233 GLU A O 1
ATOM 1866 N N . GLY A 1 234 ? 24.621 -30.665 14.629 1.00 50.91 234 GLY A N 1
ATOM 1867 C CA . GLY A 1 234 ? 23.760 -29.518 14.782 1.00 50.91 234 GLY A CA 1
ATOM 1868 C C . GLY A 1 234 ? 22.352 -29.963 15.147 1.00 50.91 234 GLY A C 1
ATOM 1869 O O . GLY A 1 234 ? 21.866 -31.003 14.708 1.00 50.91 234 GLY A O 1
ATOM 1870 N N . ILE A 1 235 ? 21.689 -29.086 15.889 1.00 57.31 235 ILE A N 1
ATOM 1871 C CA . ILE A 1 235 ? 20.316 -29.090 16.423 1.00 57.31 235 ILE A CA 1
ATOM 1872 C C . ILE A 1 235 ? 19.220 -29.594 15.440 1.00 57.31 235 ILE A C 1
ATOM 1874 O O . ILE A 1 235 ? 18.088 -29.850 15.839 1.00 57.31 235 ILE A O 1
ATOM 1878 N N . GLY A 1 236 ? 19.541 -29.806 14.160 1.00 51.53 236 GLY A N 1
ATOM 1879 C CA . GLY A 1 236 ? 18.676 -30.411 13.146 1.00 51.53 236 GLY A CA 1
ATOM 1880 C C . GLY A 1 236 ? 18.280 -31.876 13.388 1.00 51.53 236 GLY A C 1
ATOM 1881 O O . GLY A 1 236 ? 17.301 -32.320 12.795 1.00 51.53 236 GLY A O 1
ATOM 1882 N N . SER A 1 237 ? 18.957 -32.621 14.270 1.00 55.69 237 SER A N 1
ATOM 1883 C CA . SER A 1 237 ? 18.544 -33.988 14.645 1.00 55.69 237 SER A CA 1
ATOM 1884 C C . SER A 1 237 ? 17.337 -34.031 15.595 1.00 55.69 237 SER A C 1
ATOM 1886 O O . SER A 1 237 ? 16.625 -35.032 15.626 1.00 55.69 237 SER A O 1
ATOM 1888 N N . LEU A 1 238 ? 17.039 -32.936 16.305 1.00 54.16 238 LEU A N 1
ATOM 1889 C CA . LEU A 1 238 ? 15.887 -32.849 17.214 1.00 54.16 238 LEU A CA 1
ATOM 1890 C C . LEU A 1 238 ? 14.558 -32.603 16.480 1.00 54.16 238 LEU A C 1
ATOM 1892 O O . LEU A 1 238 ? 13.496 -32.931 16.997 1.00 54.16 238 LEU A O 1
ATOM 1896 N N . PHE A 1 239 ? 14.599 -32.096 15.245 1.00 53.34 239 PHE A N 1
ATOM 1897 C CA . PHE A 1 239 ? 13.397 -31.912 14.421 1.00 53.34 239 PHE A CA 1
ATOM 1898 C C . PHE A 1 239 ? 12.961 -33.191 13.696 1.00 53.34 239 PHE A C 1
ATOM 1900 O O . PHE A 1 239 ? 11.809 -33.297 13.282 1.00 53.34 239 PHE A O 1
ATOM 1907 N N . ALA A 1 240 ? 13.849 -34.183 13.573 1.00 56.31 240 ALA A N 1
ATOM 1908 C CA . ALA A 1 240 ? 13.526 -35.474 12.968 1.00 56.31 240 ALA A CA 1
ATOM 1909 C C . ALA A 1 240 ? 12.745 -36.409 13.911 1.00 56.31 240 ALA A C 1
ATOM 1911 O O . ALA A 1 240 ? 12.221 -37.422 13.454 1.00 56.31 240 ALA A O 1
ATOM 1912 N N . GLN A 1 241 ? 12.642 -36.078 15.204 1.00 55.91 241 GLN A N 1
ATOM 1913 C CA . GLN A 1 241 ? 11.949 -36.912 16.190 1.00 55.91 241 GLN A CA 1
ATOM 1914 C C . GLN A 1 241 ? 10.454 -36.606 16.344 1.00 55.91 241 GLN A C 1
ATOM 1916 O O . GLN A 1 241 ? 9.784 -37.327 17.061 1.00 55.91 241 GLN A O 1
ATOM 1921 N N . GLY A 1 242 ? 9.885 -35.619 15.643 1.00 53.97 242 GLY A N 1
ATOM 1922 C CA . GLY A 1 242 ? 8.426 -35.539 15.464 1.00 53.97 242 GLY A CA 1
ATOM 1923 C C . GLY A 1 242 ? 7.566 -35.320 16.722 1.00 53.97 242 GLY A C 1
ATOM 1924 O O . GLY A 1 242 ? 6.352 -35.448 16.622 1.00 53.97 242 GLY A O 1
ATOM 1925 N N . GLU A 1 243 ? 8.136 -34.957 17.875 1.00 52.44 243 GLU A N 1
ATOM 1926 C CA . GLU A 1 243 ? 7.377 -34.872 19.141 1.00 52.44 243 GLU A CA 1
ATOM 1927 C C . GLU A 1 243 ? 6.963 -33.450 19.570 1.00 52.44 243 GLU A C 1
ATOM 1929 O O . GLU A 1 243 ? 6.356 -33.278 20.622 1.00 52.44 243 GLU A O 1
ATOM 1934 N N . LEU A 1 244 ? 7.234 -32.406 18.776 1.00 49.62 244 LEU A N 1
ATOM 1935 C CA . LEU A 1 244 ? 6.912 -31.017 19.157 1.00 49.62 244 LEU A CA 1
ATOM 1936 C C . LEU A 1 244 ? 6.319 -30.182 18.013 1.00 49.62 244 LEU A C 1
ATOM 1938 O O . LEU A 1 244 ? 6.698 -29.027 17.820 1.00 49.62 244 LEU A O 1
ATOM 1942 N N . SER A 1 245 ? 5.373 -30.737 17.251 1.00 49.25 245 SER A N 1
ATOM 1943 C CA . SER A 1 245 ? 4.529 -29.918 16.370 1.00 49.25 245 SER A CA 1
ATOM 1944 C C . SER A 1 245 ? 3.120 -29.781 16.961 1.00 49.25 245 SER A C 1
ATOM 1946 O O . SER A 1 245 ? 2.361 -30.746 16.915 1.00 49.25 245 SER A O 1
ATOM 1948 N N . PRO A 1 246 ? 2.722 -28.599 17.475 1.00 51.88 246 PRO A N 1
ATOM 1949 C CA . PRO A 1 246 ? 1.379 -28.341 18.017 1.00 51.88 246 PRO A CA 1
ATOM 1950 C C . PRO A 1 246 ? 0.257 -28.317 16.958 1.00 51.88 246 PRO A C 1
ATOM 1952 O O . PRO A 1 246 ? -0.827 -27.814 17.227 1.00 51.88 246 PRO A O 1
ATOM 1955 N N . PHE A 1 247 ? 0.526 -28.800 15.741 1.00 52.97 247 PHE A N 1
ATOM 1956 C CA . PHE A 1 247 ? -0.366 -28.731 14.580 1.00 52.97 247 PHE A CA 1
ATOM 1957 C C . PHE A 1 247 ? -0.759 -30.116 14.034 1.00 52.97 247 PHE A C 1
ATOM 1959 O O . PHE A 1 247 ? -1.292 -30.201 12.930 1.00 52.97 247 PHE A O 1
ATOM 1966 N N . ALA A 1 248 ? -0.469 -31.205 14.755 1.00 52.50 248 ALA A N 1
ATOM 1967 C CA . ALA A 1 248 ? -0.655 -32.565 14.240 1.00 52.50 248 ALA A CA 1
ATOM 1968 C C . ALA A 1 248 ? -2.063 -33.165 14.443 1.00 52.50 248 ALA A C 1
ATOM 1970 O O . ALA A 1 248 ? -2.357 -34.185 13.821 1.00 52.50 248 ALA A O 1
ATOM 1971 N N . ASP A 1 249 ? -2.943 -32.552 15.239 1.00 51.56 249 ASP A N 1
ATOM 1972 C CA . ASP A 1 249 ? -4.152 -33.253 15.706 1.00 51.56 249 ASP A CA 1
ATOM 1973 C C . ASP A 1 249 ? -5.430 -33.054 14.864 1.00 51.56 249 ASP A C 1
ATOM 1975 O O . ASP A 1 249 ? -6.404 -33.762 15.096 1.00 51.56 249 ASP A O 1
ATOM 1979 N N . ASP A 1 250 ? -5.432 -32.214 13.818 1.00 53.34 250 ASP A N 1
ATOM 1980 C CA . ASP A 1 250 ? -6.661 -31.933 13.038 1.00 53.34 250 ASP A CA 1
ATOM 1981 C C . ASP A 1 250 ? -6.686 -32.516 11.604 1.00 53.34 250 ASP A C 1
ATOM 1983 O O . ASP A 1 250 ? -7.538 -32.148 10.795 1.00 53.34 250 ASP A O 1
ATOM 1987 N N . ALA A 1 251 ? -5.776 -33.434 11.242 1.00 54.34 251 ALA A N 1
ATOM 1988 C CA . ALA A 1 251 ? -5.646 -33.931 9.858 1.00 54.34 251 ALA A CA 1
ATOM 1989 C C . ALA A 1 251 ? -5.891 -35.442 9.653 1.00 54.34 251 ALA A C 1
ATOM 1991 O O . ALA A 1 251 ? -5.456 -36.007 8.646 1.00 54.34 251 ALA A O 1
ATOM 1992 N N . GLN A 1 252 ? -6.594 -36.114 10.564 1.00 50.72 252 GLN A N 1
ATOM 1993 C CA . GLN A 1 252 ? -7.177 -37.434 10.288 1.00 50.72 252 GLN A CA 1
ATOM 1994 C C . GLN A 1 252 ? -8.658 -37.205 9.960 1.00 50.72 252 GLN A C 1
ATOM 1996 O O . GLN A 1 252 ? -9.417 -36.823 10.833 1.00 50.72 252 GLN A O 1
ATOM 2001 N N . GLU A 1 253 ? -9.109 -37.277 8.702 1.00 56.16 253 GLU A N 1
ATOM 2002 C CA . GLU A 1 253 ? -9.565 -38.565 8.157 1.00 56.16 253 GLU A CA 1
ATOM 2003 C C . GLU A 1 253 ? -9.609 -38.687 6.606 1.00 56.16 253 GLU A C 1
ATOM 2005 O O . GLU A 1 253 ? -9.951 -39.763 6.124 1.00 56.16 253 GLU A O 1
ATOM 2010 N N . GLU A 1 254 ? -9.204 -37.698 5.788 1.00 56.69 254 GLU A N 1
ATOM 2011 C CA . GLU A 1 254 ? -9.454 -37.761 4.317 1.00 56.69 254 GLU A CA 1
ATOM 2012 C C . GLU A 1 254 ? -8.238 -37.792 3.356 1.00 56.69 254 GLU A C 1
ATOM 2014 O O . GLU A 1 254 ? -8.425 -37.998 2.158 1.00 56.69 254 GLU A O 1
ATOM 2019 N N . SER A 1 255 ? -6.980 -37.678 3.803 1.00 57.12 255 SER A N 1
ATOM 2020 C CA . SER A 1 255 ? -5.831 -37.482 2.882 1.00 57.12 255 SER A CA 1
ATOM 2021 C C . SER A 1 255 ? -4.938 -38.708 2.609 1.00 57.12 255 SER A C 1
ATOM 2023 O O . SER A 1 255 ? -3.839 -38.568 2.073 1.00 57.12 255 SER A O 1
ATOM 2025 N N . LYS A 1 256 ? -5.380 -39.937 2.917 1.00 59.72 256 LYS A N 1
ATOM 2026 C CA . LYS A 1 256 ? -4.547 -41.166 2.836 1.00 59.72 256 LYS A CA 1
ATOM 2027 C C . LYS A 1 256 ? -4.106 -41.612 1.426 1.00 59.72 256 LYS A C 1
ATOM 2029 O O . LYS A 1 256 ? -3.563 -42.703 1.282 1.00 59.72 256 LYS A O 1
ATOM 2034 N N . GLY A 1 257 ? -4.303 -40.803 0.387 1.00 76.69 257 GLY A N 1
ATOM 2035 C CA . GLY A 1 257 ? -4.039 -41.199 -0.998 1.00 76.69 257 GLY A CA 1
ATOM 2036 C C . GLY A 1 257 ? -3.154 -40.269 -1.818 1.00 76.69 257 GLY A C 1
ATOM 2037 O O . GLY A 1 257 ? -2.892 -40.613 -2.968 1.00 76.69 257 GLY A O 1
ATOM 2038 N N . GLU A 1 258 ? -2.703 -39.123 -1.301 1.00 85.38 258 GLU A N 1
ATOM 2039 C CA . GLU A 1 258 ? -2.001 -38.125 -2.120 1.00 85.38 258 GLU A CA 1
ATOM 2040 C C . GLU A 1 258 ? -0.522 -37.978 -1.733 1.00 85.38 258 GLU A C 1
ATOM 2042 O O . GLU A 1 258 ? -0.184 -37.614 -0.611 1.00 85.38 258 GLU A O 1
ATOM 2047 N N . THR A 1 259 ? 0.377 -38.250 -2.680 1.00 86.44 259 THR A N 1
ATOM 2048 C CA . THR A 1 259 ? 1.810 -37.942 -2.595 1.00 86.44 259 THR A CA 1
ATOM 2049 C C . THR A 1 259 ? 2.125 -36.700 -3.427 1.00 86.44 259 THR A C 1
ATOM 2051 O O . THR A 1 259 ? 1.424 -36.366 -4.378 1.00 86.44 259 THR A O 1
ATOM 2054 N N . PHE A 1 260 ? 3.172 -35.961 -3.069 1.00 90.88 260 PHE A N 1
ATOM 2055 C CA . PHE A 1 260 ? 3.527 -34.706 -3.734 1.00 90.88 260 PHE A CA 1
ATOM 2056 C C . PHE A 1 260 ? 4.680 -34.907 -4.721 1.00 90.88 260 PHE A C 1
ATOM 2058 O O . PHE A 1 260 ? 5.719 -35.448 -4.359 1.00 90.88 260 PHE A O 1
ATOM 2065 N N . CYS A 1 261 ? 4.529 -34.436 -5.962 1.00 90.75 261 CYS A N 1
ATOM 2066 C CA . CYS A 1 261 ? 5.583 -34.522 -6.969 1.00 90.75 261 CYS A CA 1
ATOM 2067 C C . CYS A 1 261 ? 6.623 -33.401 -6.808 1.00 90.75 261 CYS A C 1
ATOM 2069 O O . CYS A 1 261 ? 6.348 -32.259 -7.178 1.00 90.75 261 CYS A O 1
ATOM 2071 N N . PHE A 1 262 ? 7.859 -33.730 -6.415 1.00 90.25 262 PHE A N 1
ATOM 2072 C CA . PHE A 1 262 ? 8.940 -32.742 -6.225 1.00 90.25 262 PHE A CA 1
ATOM 2073 C C . PHE A 1 262 ? 9.346 -31.965 -7.489 1.00 90.25 262 PHE A C 1
ATOM 2075 O O . PHE A 1 262 ? 9.827 -30.841 -7.385 1.00 90.25 262 PHE A O 1
ATOM 2082 N N . SER A 1 263 ? 9.142 -32.521 -8.688 1.00 91.38 263 SER A N 1
ATOM 2083 C CA . SER A 1 263 ? 9.534 -31.845 -9.936 1.00 91.38 263 SER A CA 1
ATOM 2084 C C . SER A 1 263 ? 8.547 -30.768 -10.397 1.00 91.38 263 SER A C 1
ATOM 2086 O O . SER A 1 263 ? 8.969 -29.739 -10.912 1.00 91.38 263 SER A O 1
ATOM 2088 N N . CYS A 1 264 ? 7.236 -30.993 -10.248 1.00 92.94 264 CYS A N 1
ATOM 2089 C CA . CYS A 1 264 ? 6.203 -30.076 -10.752 1.00 92.94 264 CYS A CA 1
ATOM 2090 C C . CYS A 1 264 ? 5.310 -29.469 -9.661 1.00 92.94 264 CYS A C 1
ATOM 2092 O O . CYS A 1 264 ? 4.429 -28.672 -9.974 1.00 92.94 264 CYS A O 1
ATOM 2094 N N . GLY A 1 265 ? 5.493 -29.873 -8.405 1.00 89.88 265 GLY A N 1
ATOM 2095 C CA . GLY A 1 265 ? 4.786 -29.333 -7.250 1.00 89.88 265 GLY A CA 1
ATOM 2096 C C . GLY A 1 265 ? 3.289 -29.649 -7.182 1.00 89.88 265 GLY A C 1
ATOM 2097 O O . GLY A 1 265 ? 2.530 -28.862 -6.625 1.00 89.88 265 GLY A O 1
ATOM 2098 N N . ARG A 1 266 ? 2.835 -30.751 -7.794 1.00 90.25 266 ARG A N 1
ATOM 2099 C CA . ARG A 1 266 ? 1.417 -31.163 -7.799 1.00 90.25 266 ARG A CA 1
ATOM 2100 C C . ARG A 1 266 ? 1.205 -32.396 -6.931 1.00 90.25 266 ARG A C 1
ATOM 2102 O O . ARG A 1 266 ? 2.072 -33.271 -6.915 1.00 90.25 266 ARG A O 1
ATOM 2109 N N . SER A 1 267 ? 0.047 -32.487 -6.277 1.00 92.19 267 SER A N 1
ATOM 2110 C CA . SER A 1 267 ? -0.395 -33.727 -5.644 1.00 92.19 267 SER A CA 1
ATOM 2111 C C . SER A 1 267 ? -0.755 -34.764 -6.711 1.00 92.19 267 SER A C 1
ATOM 2113 O O . SER A 1 267 ? -1.337 -34.466 -7.760 1.00 92.19 267 SER A O 1
ATOM 2115 N N . ILE A 1 268 ? -0.318 -35.991 -6.476 1.00 91.56 268 ILE A N 1
ATOM 2116 C CA . ILE A 1 268 ? -0.558 -37.166 -7.302 1.00 91.56 268 ILE A CA 1
ATOM 2117 C C . ILE A 1 268 ? -1.068 -38.288 -6.399 1.00 91.56 268 ILE A C 1
ATOM 2119 O O . ILE A 1 268 ? -0.829 -38.289 -5.197 1.00 91.56 268 ILE A O 1
ATOM 2123 N N . ARG A 1 269 ? -1.767 -39.268 -6.969 1.00 88.19 269 ARG A N 1
ATOM 2124 C CA . ARG A 1 269 ? -2.200 -40.438 -6.200 1.00 88.19 269 ARG A CA 1
ATOM 2125 C C . ARG A 1 269 ? -0.995 -41.311 -5.842 1.00 88.19 269 ARG A C 1
ATOM 2127 O O . ARG A 1 269 ? -0.172 -41.583 -6.715 1.00 88.19 269 ARG A O 1
ATOM 2134 N N . ALA A 1 270 ? -0.937 -41.786 -4.599 1.00 84.12 270 ALA A N 1
ATOM 2135 C CA . ALA A 1 270 ? 0.161 -42.575 -4.034 1.00 84.12 270 ALA A CA 1
ATOM 2136 C C . ALA A 1 270 ? 0.475 -43.866 -4.819 1.00 84.12 270 ALA A C 1
ATOM 2138 O O . ALA A 1 270 ? 1.588 -44.379 -4.751 1.00 84.12 270 ALA A O 1
ATOM 2139 N N . GLU A 1 271 ? -0.477 -44.369 -5.609 1.00 85.75 271 GLU A N 1
ATOM 2140 C CA . GLU A 1 271 ? -0.312 -45.564 -6.447 1.00 85.75 271 GLU A CA 1
ATOM 2141 C C . GLU A 1 271 ? 0.600 -45.337 -7.672 1.00 85.75 271 GLU A C 1
ATOM 2143 O O . GLU A 1 271 ? 1.130 -46.295 -8.242 1.00 85.75 271 GLU A O 1
ATOM 2148 N N . ASN A 1 272 ? 0.841 -44.084 -8.079 1.00 84.25 272 ASN A N 1
ATOM 2149 C CA . ASN A 1 272 ? 1.616 -43.775 -9.280 1.00 84.25 272 ASN A CA 1
ATOM 2150 C C . ASN A 1 272 ? 3.112 -43.584 -8.980 1.00 84.25 272 ASN A C 1
ATOM 2152 O O . ASN A 1 272 ? 3.533 -42.546 -8.477 1.00 84.25 272 ASN A O 1
ATOM 2156 N N . ARG A 1 273 ? 3.951 -44.531 -9.428 1.00 87.44 273 ARG A N 1
ATOM 2157 C CA . ARG A 1 273 ? 5.431 -44.416 -9.405 1.00 87.44 273 ARG A CA 1
ATOM 2158 C C . ARG A 1 273 ? 5.991 -43.359 -10.364 1.00 87.44 273 ARG A C 1
ATOM 2160 O O . ARG A 1 273 ? 7.196 -43.121 -10.414 1.00 87.44 273 ARG A O 1
ATOM 2167 N N . THR A 1 274 ? 5.158 -42.781 -11.221 1.00 93.94 274 THR A N 1
ATOM 2168 C CA . THR A 1 274 ? 5.574 -41.794 -12.221 1.00 93.94 274 THR A CA 1
ATOM 2169 C C . THR A 1 274 ? 4.511 -40.711 -12.320 1.00 93.94 274 THR A C 1
ATOM 2171 O O . THR A 1 274 ? 3.325 -41.008 -12.448 1.00 93.94 274 THR A O 1
ATOM 2174 N N . CYS A 1 275 ? 4.928 -39.450 -12.225 1.00 91.19 275 CYS A N 1
ATOM 2175 C CA . CYS A 1 275 ? 4.020 -38.313 -12.229 1.00 91.19 275 CYS A CA 1
ATOM 2176 C C . CYS A 1 275 ? 3.324 -38.186 -13.598 1.00 91.19 275 CYS A C 1
ATOM 2178 O O . CYS A 1 275 ? 4.016 -38.016 -14.604 1.00 91.19 275 CYS A O 1
ATOM 2180 N N . PRO A 1 276 ? 1.980 -38.182 -13.665 1.00 91.56 276 PRO A N 1
ATOM 2181 C CA . PRO A 1 276 ? 1.252 -38.072 -14.931 1.00 91.56 276 PRO A CA 1
ATOM 2182 C C . PRO A 1 276 ? 1.401 -36.694 -15.593 1.00 91.56 276 PRO A C 1
ATOM 2184 O O . PRO A 1 276 ? 1.135 -36.554 -16.781 1.00 91.56 276 PRO A O 1
ATOM 2187 N N . TYR A 1 277 ? 1.824 -35.672 -14.842 1.00 91.56 277 TYR A N 1
ATOM 2188 C CA . TYR A 1 277 ? 1.948 -34.304 -15.351 1.00 91.56 277 TYR A CA 1
ATOM 2189 C C . TYR A 1 277 ? 3.311 -34.003 -15.977 1.00 91.56 277 TYR A C 1
ATOM 2191 O O . TYR A 1 277 ? 3.382 -33.205 -16.905 1.00 91.56 277 TYR A O 1
ATOM 2199 N N . CYS A 1 278 ? 4.393 -34.591 -15.457 1.00 93.50 278 CYS A N 1
ATOM 2200 C CA . CYS A 1 278 ? 5.757 -34.277 -15.901 1.00 93.50 278 CYS A CA 1
ATOM 2201 C C . CYS A 1 278 ? 6.625 -35.500 -16.224 1.00 93.50 278 CYS A C 1
ATOM 2203 O O . CYS A 1 278 ? 7.748 -35.331 -16.685 1.00 93.50 278 CYS A O 1
ATOM 2205 N N . GLY A 1 279 ? 6.148 -36.722 -15.971 1.00 90.75 279 GLY A N 1
ATOM 2206 C CA . GLY A 1 279 ? 6.899 -37.953 -16.233 1.00 90.75 279 GLY A CA 1
ATOM 2207 C C . GLY A 1 279 ? 8.020 -38.259 -15.232 1.00 90.75 279 GLY A C 1
ATOM 2208 O O . GLY A 1 279 ? 8.716 -39.258 -15.395 1.00 90.75 279 GLY A O 1
ATOM 2209 N N . ALA A 1 280 ? 8.206 -37.443 -14.189 1.00 90.19 280 ALA A N 1
ATOM 2210 C CA . ALA A 1 280 ? 9.215 -37.694 -13.161 1.00 90.19 280 ALA A CA 1
ATOM 2211 C C . ALA A 1 280 ? 8.855 -38.925 -12.312 1.00 90.19 280 ALA A C 1
ATOM 2213 O O . ALA A 1 280 ? 7.710 -39.066 -11.868 1.00 90.19 280 ALA A O 1
ATOM 2214 N N . ARG A 1 281 ? 9.834 -39.804 -12.066 1.00 88.25 281 ARG A N 1
ATOM 2215 C CA . ARG A 1 281 ? 9.705 -40.912 -11.107 1.00 88.25 281 ARG A CA 1
ATOM 2216 C C . ARG A 1 281 ? 9.762 -40.366 -9.679 1.00 88.25 281 ARG A C 1
ATOM 2218 O O . ARG A 1 281 ? 10.619 -39.529 -9.405 1.00 88.25 281 ARG A O 1
ATOM 2225 N N . GLN A 1 282 ? 8.820 -40.796 -8.838 1.00 77.25 282 GLN A N 1
ATOM 2226 C CA . GLN A 1 282 ? 8.775 -40.472 -7.406 1.00 77.25 282 GLN A CA 1
ATOM 2227 C C . GLN A 1 282 ? 9.495 -41.534 -6.586 1.00 77.25 282 GLN A C 1
ATOM 2229 O O . GLN A 1 282 ? 9.452 -42.713 -7.013 1.00 77.25 282 GLN A O 1
#

Sequence (282 aa):
MRYSDYDDGRHRERPVRLDRTEGHVVIDGRAYPARELIEALAQGGYAELRDTGDSLIIGSRRISPIFKSRQEKAMASLCHGSLAYCCPLSKRCAERDRALEVLGLTANDYESLKRNAHAMFVESARGFDRPSPFFTEPETRGRTVNRPAVDTGYGSDDYRRDFESLDRTMQSLSEHYGAPQDSWRGSVSPRQDPYGRREREREKRTYDDLSALVDENVGSRGVCNVQRDESLEGIGSLFAQGELSPFADDAQEESKGETFCFSCGRSIRAENRTCPYCGARQ

Radius of gyration: 35.95 Å; chains: 1; bounding box: 72×91×72 Å

Foldseek 3Di:
DDDDPPPDPPDPPDPDPCVPQADWDADPNFTFRRSVVVSLCSRLPPFDWDDDQQFIDGHPDTTGTDDPDLLQNLLSLAPNSDLLPGDQPVDDDPSNVVSCVSVVHDSVNSVVVNVVSVVVVVCVVVVPPDVPPVPPDPDPDDDDPDDPCPPPDPPDCVVVVVVVVVVVVVVVVCVVPVDPDPDDPDDDDDDDDDPDPDPVPPVVPPPPVVVPPDDDDDDDDDDDPPDDDDDDPDPVVVVVVPPDDPPPPPPPDPDPFWDADPPPGDTDGPPDQADPPPRDGD

Secondary structure (DSSP, 8-state):
-PPP-----TT-------TT--SEEEETTEEEEHHHHHHHHHHHSSPPEEE-SS-EEETTEEE----SSHHHHHHHHSTTS-STTSPPTTS--HHHHHHHHHHT--HHHHHHHHHHHHHHHHHHHTT-----TTS---------TT-----SSS-STHHHHHHHHHHHHHHHHHHHH-----------PPPPP---SSSTTTTTSSSSSSTTS---------------------GGGSGGG----TT-TT--SS-TTEEE-TTT--EEETT-SB-TTT--B-